Protein AF-A0AB34IMR0-F1 (afdb_monomer_lite)

Secondary structure (DSSP, 8-state):
-HHHHHHHHHHHHHHH----HHHHHHHHHHHHHHTTT-S--------HHHHHHHHHHHHHHHHHHHHHHHHHHHHHHHHHH-----THHHHHHHHHHHHHHHHHHTS-------------------------TTHHHHHHHHHHHHHHHHHHHHHHHHHHHHHHHHHHHHHHHHHHHHHHHHHHHHHHHHHHHHHHHHHHHHHHHHHHHHHHHHHHHHHHHHHHHHHHHHHHHHHHHHHHHHHHHHHHHHHHHHHHHHHHHHHHHHHHHHHHHHHHHHHHHHHHHHHHHHHHHHHHHHHHHHHHHHHHHHHHHHHHHHHHHHHHHHHHHHHHHHHHHHHHHHHHHHTTS---

Sequence (352 aa):
MTNHLLERVLTIIWKKTHISWNKQRLLARVVASLTGGRFPAIADAERPGQRMHEFIGRYRVRHRKFVVAERAAASRAAQRNGRLGSSRSTASQSKVALEEAIYHCQFGCTPASLPVRVTPPGLRPQTVEYVSSSLARENLSLVEANKSLRQLETAAIITLEGSLAHVKTEFQNAVSSEFRALVENDRQRTCLEQLQEECDCQMKKLKGLEVEKQQLATELVQRDEKLCTLGRKVGFAQFELFRERELFERERQKQQLKLEREKLRLEADVAQRERENAQLRLECNEKKEDIQAKEVDLLRVRAHIGRLHMEMACHSQQAQRKVLALERSKRSVERRQLEKEIVGRDSAGTGW

Organism: Prymnesium parvum (NCBI:txid97485)

Foldseek 3Di:
DPVVVVVVVVVVVVVPDPDDPVVVVVVVVVVCVVVVNPDDDPDDDDDPVVVVVVVVVVVVVVVVVVLVVVVVVVVVVCVVPVDDDDPVVVVVVVVVVVVVVVVCVPPDDDDDDDDDDDDDDDDDDDDDDDDDDPCPVVVVVVVVVVVVVVVVVVVVVVVVVVVVVVVVVVVVVVVVVVVVVVVVVVVVVVVVVVVVVVVVVVVVVVVVVVVVVVVVVVVVVVVVVVVVVVVVVVVVVVVVVVVVVVVVVVVVVVVVVVVVVVVVVVVVVVVVVVVVVVVVVVVVVVVVVVVVVVVVVVVVVVVVVVVVVVVVVVVVVVVVVVVVVVVVVVVVVVVVVVVCVVVVVVVVPDDD

Structure (mmCIF, N/CA/C/O backbone):
data_AF-A0AB34IMR0-F1
#
_entry.id   AF-A0AB34IMR0-F1
#
loop_
_atom_site.group_PDB
_atom_site.id
_atom_site.type_symbol
_atom_site.label_atom_id
_atom_site.label_alt_id
_atom_site.label_comp_id
_atom_site.label_asym_id
_atom_site.label_entity_id
_atom_site.label_seq_id
_atom_site.pdbx_PDB_ins_code
_atom_site.Cartn_x
_atom_site.Cartn_y
_atom_site.Cartn_z
_atom_site.occupancy
_atom_site.B_iso_or_equiv
_atom_site.auth_seq_id
_atom_site.auth_comp_id
_atom_site.auth_asym_id
_atom_site.auth_atom_id
_atom_site.pdbx_PDB_model_num
ATOM 1 N N . MET A 1 1 ? 9.427 -3.235 58.457 1.00 45.09 1 MET A N 1
ATOM 2 C CA . MET A 1 1 ? 8.462 -2.264 57.880 1.00 45.09 1 MET A CA 1
ATOM 3 C C . MET A 1 1 ? 6.987 -2.579 58.164 1.00 45.09 1 MET A C 1
ATOM 5 O O . MET A 1 1 ? 6.181 -1.662 58.101 1.00 45.09 1 MET A O 1
ATOM 9 N N . THR A 1 2 ? 6.606 -3.812 58.508 1.00 52.78 2 THR A N 1
ATOM 10 C CA . THR A 1 2 ? 5.201 -4.228 58.719 1.00 52.78 2 THR A CA 1
ATOM 11 C C . THR A 1 2 ? 4.458 -3.478 59.837 1.00 52.78 2 THR A C 1
ATOM 13 O O . THR A 1 2 ? 3.339 -3.022 59.614 1.00 52.78 2 THR A O 1
ATOM 16 N N . ASN A 1 3 ? 5.075 -3.278 61.008 1.00 56.66 3 ASN A N 1
ATOM 17 C CA . ASN A 1 3 ? 4.389 -2.685 62.173 1.00 56.66 3 ASN A CA 1
ATOM 18 C C . ASN A 1 3 ? 3.869 -1.255 61.927 1.00 56.66 3 ASN A C 1
ATOM 20 O O . ASN A 1 3 ? 2.769 -0.918 62.354 1.00 56.66 3 ASN A O 1
ATOM 24 N N . HIS A 1 4 ? 4.615 -0.433 61.185 1.00 54.41 4 HIS A N 1
ATOM 25 C CA . HIS A 1 4 ? 4.281 0.983 60.979 1.00 54.41 4 HIS A CA 1
ATOM 26 C C . HIS A 1 4 ? 3.118 1.186 59.982 1.00 54.41 4 HIS A C 1
ATOM 28 O O . HIS A 1 4 ? 2.365 2.159 60.065 1.00 54.41 4 HIS A O 1
ATOM 34 N N . LEU A 1 5 ? 2.924 0.233 59.060 1.00 59.62 5 LEU A N 1
ATOM 35 C CA . LEU A 1 5 ? 1.720 0.154 58.228 1.00 59.62 5 LEU A CA 1
ATOM 36 C C . LEU A 1 5 ? 0.502 -0.269 59.059 1.00 59.62 5 LEU A C 1
ATOM 38 O O . LEU A 1 5 ? -0.571 0.312 58.897 1.00 59.62 5 LEU A O 1
ATOM 42 N N . LEU A 1 6 ? 0.676 -1.216 59.989 1.00 68.94 6 LEU A N 1
ATOM 43 C CA . LEU A 1 6 ? -0.393 -1.671 60.881 1.00 68.94 6 LEU A CA 1
ATOM 44 C C . LEU A 1 6 ? -0.908 -0.533 61.783 1.00 68.94 6 LEU A C 1
ATOM 46 O O . LEU A 1 6 ? -2.116 -0.313 61.863 1.00 68.94 6 LEU A O 1
ATOM 50 N N . GLU A 1 7 ? -0.004 0.246 62.389 1.00 67.62 7 GLU A N 1
ATOM 51 C CA . GLU A 1 7 ? -0.349 1.439 63.179 1.00 67.62 7 GLU A CA 1
ATOM 52 C C . GLU A 1 7 ? -1.146 2.465 62.368 1.00 67.62 7 GLU A C 1
ATOM 54 O O . GLU A 1 7 ? -2.176 2.965 62.830 1.00 67.62 7 GLU A O 1
ATOM 59 N N . ARG A 1 8 ? -0.704 2.776 61.141 1.00 68.94 8 ARG A N 1
ATOM 60 C CA . ARG A 1 8 ? -1.398 3.741 60.276 1.00 68.94 8 ARG A CA 1
ATOM 61 C C . ARG A 1 8 ? -2.803 3.267 59.905 1.00 68.94 8 ARG A C 1
ATOM 63 O O . ARG A 1 8 ? -3.739 4.060 59.990 1.00 68.94 8 ARG A O 1
ATOM 70 N N . VAL A 1 9 ? -2.975 1.988 59.567 1.00 65.19 9 VAL A N 1
ATOM 71 C CA . VAL A 1 9 ? -4.293 1.406 59.258 1.00 65.19 9 VAL A CA 1
ATOM 72 C C . VAL A 1 9 ? -5.216 1.443 60.483 1.00 65.19 9 VAL A C 1
ATOM 74 O O . VAL A 1 9 ? -6.344 1.926 60.377 1.00 65.19 9 VAL A O 1
ATOM 77 N N . LEU A 1 10 ? -4.736 1.033 61.662 1.00 67.62 10 LEU A N 1
ATOM 78 C CA . LEU A 1 10 ? -5.520 1.071 62.904 1.00 67.62 10 LEU A CA 1
ATOM 79 C C . LEU A 1 10 ? -5.908 2.506 63.305 1.00 67.62 10 LEU A C 1
ATOM 81 O O . LEU A 1 10 ? -7.049 2.746 63.700 1.00 67.62 10 LEU A O 1
ATOM 85 N N . THR A 1 11 ? -5.010 3.478 63.124 1.00 65.44 11 THR A N 1
ATOM 86 C CA . THR A 1 11 ? -5.284 4.900 63.405 1.00 65.44 11 THR A CA 1
ATOM 87 C C . THR A 1 11 ? -6.353 5.477 62.466 1.00 65.44 11 THR A C 1
ATOM 89 O O . THR A 1 11 ? -7.196 6.267 62.897 1.00 65.44 11 THR A O 1
ATOM 92 N N . ILE A 1 12 ? -6.360 5.071 61.191 1.00 65.88 12 ILE A N 1
ATOM 93 C CA . ILE A 1 12 ? -7.380 5.481 60.210 1.00 65.88 12 ILE A CA 1
ATOM 94 C C . ILE A 1 12 ? -8.746 4.869 60.552 1.00 65.88 12 ILE A C 1
ATOM 96 O O . ILE A 1 12 ? -9.753 5.580 60.515 1.00 65.88 12 ILE A O 1
ATOM 100 N N . ILE A 1 13 ? -8.787 3.587 60.933 1.00 63.28 13 ILE A N 1
ATOM 101 C CA . ILE A 1 13 ? -10.020 2.906 61.362 1.00 63.28 13 ILE A CA 1
ATOM 102 C C . ILE A 1 13 ? -10.598 3.588 62.610 1.00 63.28 13 ILE A C 1
ATOM 104 O O . ILE A 1 13 ? -11.785 3.921 62.629 1.00 63.28 13 ILE A O 1
ATOM 108 N N . TRP A 1 14 ? -9.763 3.872 63.616 1.00 57.59 14 TRP A N 1
ATOM 109 C CA . TRP A 1 14 ? -10.187 4.523 64.860 1.00 57.59 14 TRP A CA 1
ATOM 110 C C . TRP A 1 14 ? -10.741 5.936 64.615 1.00 57.59 14 TRP A C 1
ATOM 112 O O . TRP A 1 14 ? -11.800 6.274 65.139 1.00 57.59 14 TRP A O 1
ATOM 122 N N . LYS A 1 15 ? -10.097 6.747 63.762 1.00 56.50 15 LYS A N 1
ATOM 123 C CA . LYS A 1 15 ? -10.561 8.117 63.467 1.00 56.50 15 LYS A CA 1
ATOM 124 C C . LYS A 1 15 ? -11.837 8.198 62.620 1.00 56.50 15 LYS A C 1
ATOM 126 O O . LYS A 1 15 ? -12.505 9.225 62.671 1.00 56.50 15 LYS A O 1
ATOM 131 N N . LYS A 1 16 ? -12.175 7.172 61.828 1.00 46.25 16 LYS A N 1
ATOM 132 C CA . LYS A 1 16 ? -13.305 7.228 60.875 1.00 46.25 16 LYS A CA 1
ATOM 133 C C . LYS A 1 16 ? -14.597 6.554 61.337 1.00 46.25 16 LYS A C 1
ATOM 135 O O . LYS A 1 16 ? -15.573 6.590 60.592 1.00 46.25 16 LYS A O 1
ATOM 140 N N . THR A 1 17 ? -14.638 5.917 62.508 1.00 52.00 17 THR A N 1
ATOM 141 C CA . THR A 1 17 ? -15.758 5.024 62.843 1.00 52.00 17 THR A CA 1
ATOM 142 C C . THR A 1 17 ? -16.339 5.255 64.246 1.00 52.00 17 THR A C 1
ATOM 144 O O . THR A 1 17 ? -15.689 5.035 65.267 1.00 52.00 17 THR A O 1
ATOM 147 N N . HIS A 1 18 ? -17.624 5.636 64.308 1.00 49.38 18 HIS A N 1
ATOM 148 C CA . HIS A 1 18 ? -18.432 5.645 65.539 1.00 49.38 18 HIS A CA 1
ATOM 149 C C . HIS A 1 18 ? -18.780 4.203 65.960 1.00 49.38 18 HIS A C 1
ATOM 151 O O . HIS A 1 18 ? -19.918 3.743 65.871 1.00 49.38 18 HIS A O 1
ATOM 157 N N . ILE A 1 19 ? -17.767 3.450 66.386 1.00 60.34 19 ILE A N 1
ATOM 158 C CA . ILE A 1 19 ? -17.913 2.058 66.815 1.00 60.34 19 ILE A CA 1
ATOM 159 C C . ILE A 1 19 ? -18.420 2.010 68.259 1.00 60.34 19 ILE A C 1
ATOM 161 O O . ILE A 1 19 ? -17.820 2.585 69.163 1.00 60.34 19 ILE A O 1
ATOM 165 N N . SER A 1 20 ? -19.500 1.260 68.495 1.00 64.81 20 SER A N 1
ATOM 166 C CA . SER A 1 20 ? -20.020 0.981 69.840 1.00 64.81 20 SER A CA 1
ATOM 167 C C . SER A 1 20 ? -18.961 0.323 70.737 1.00 64.81 20 SER A C 1
ATOM 169 O O . SER A 1 20 ? -18.278 -0.599 70.283 1.00 64.81 20 SER A O 1
ATOM 171 N N . TRP A 1 21 ? -18.906 0.702 72.019 1.00 58.44 21 TRP A N 1
ATOM 172 C CA . TRP A 1 21 ? -17.926 0.244 73.025 1.00 58.44 21 TRP A CA 1
ATOM 173 C C . TRP A 1 21 ? -17.597 -1.261 72.946 1.00 58.44 21 TRP A C 1
ATOM 175 O O . TRP A 1 21 ? -16.429 -1.649 72.932 1.00 58.44 21 TRP A O 1
ATOM 185 N N . ASN A 1 22 ? -18.605 -2.131 72.812 1.00 62.19 22 ASN A N 1
ATOM 186 C CA . ASN A 1 22 ? -18.407 -3.586 72.751 1.00 62.19 22 ASN A CA 1
ATOM 187 C C . ASN A 1 22 ? -17.524 -4.040 71.572 1.00 62.19 22 ASN A C 1
ATOM 189 O O . ASN A 1 22 ? -16.692 -4.931 71.734 1.00 62.19 22 ASN A O 1
ATOM 193 N N . LYS A 1 23 ? -17.644 -3.395 70.406 1.00 63.25 23 LYS A N 1
ATOM 194 C CA . LYS A 1 23 ? -16.812 -3.676 69.226 1.00 63.25 23 LYS A CA 1
ATOM 195 C C . LYS A 1 23 ? -15.394 -3.106 69.373 1.00 63.25 23 LYS A C 1
ATOM 197 O O . LYS A 1 23 ? -14.450 -3.763 68.948 1.00 63.25 23 LYS A O 1
ATOM 202 N N . GLN A 1 24 ? -15.221 -1.958 70.040 1.00 65.81 24 GLN A N 1
ATOM 203 C CA . GLN A 1 24 ? -13.888 -1.448 70.410 1.00 65.81 24 GLN A CA 1
ATOM 204 C C . GLN A 1 24 ? -13.169 -2.423 71.360 1.00 65.81 24 GLN A C 1
ATOM 206 O O . GLN A 1 24 ? -11.995 -2.725 71.170 1.00 65.81 24 GLN A O 1
ATOM 211 N N . ARG A 1 25 ? -13.895 -2.989 72.335 1.00 66.38 25 ARG A N 1
ATOM 212 C CA . ARG A 1 25 ? -13.369 -3.987 73.283 1.00 66.38 25 ARG A CA 1
ATOM 213 C C . ARG A 1 25 ? -12.986 -5.309 72.604 1.00 66.38 25 ARG A C 1
ATOM 215 O O . ARG A 1 25 ? -12.039 -5.958 73.041 1.00 66.38 25 ARG A O 1
ATOM 222 N N . LEU A 1 26 ? -13.693 -5.695 71.538 1.00 69.62 26 LEU A N 1
ATOM 223 C CA . LEU A 1 26 ? -13.351 -6.858 70.714 1.00 69.62 26 LEU A CA 1
ATOM 224 C C . LEU A 1 26 ? -12.090 -6.599 69.871 1.00 69.62 26 LEU A C 1
ATOM 226 O O . LEU A 1 26 ? -11.161 -7.400 69.909 1.00 69.62 26 LEU A O 1
ATOM 230 N N . LEU A 1 27 ? -12.018 -5.447 69.192 1.00 67.81 27 LEU A N 1
ATOM 231 C CA . LEU A 1 27 ? -10.837 -5.009 68.436 1.00 67.81 27 LEU A CA 1
ATOM 232 C C . LEU A 1 27 ? -9.585 -4.931 69.318 1.00 67.81 27 LEU A C 1
ATOM 234 O O . LEU A 1 27 ? -8.546 -5.456 68.935 1.00 67.81 27 LEU A O 1
ATOM 238 N N . ALA A 1 28 ? -9.690 -4.365 70.524 1.00 65.94 28 ALA A N 1
ATOM 239 C CA . ALA A 1 28 ? -8.579 -4.306 71.473 1.00 65.94 28 ALA A CA 1
ATOM 240 C C . ALA A 1 28 ? -8.060 -5.702 71.871 1.00 65.94 28 ALA A C 1
ATOM 242 O O . ALA A 1 28 ? -6.852 -5.898 71.969 1.00 65.94 28 ALA A O 1
ATOM 243 N N . ARG A 1 29 ? -8.951 -6.692 72.046 1.00 69.00 29 ARG A N 1
ATOM 244 C CA . ARG A 1 29 ? -8.565 -8.086 72.338 1.00 69.00 29 ARG A CA 1
ATOM 245 C C . ARG A 1 29 ? -7.874 -8.766 71.154 1.00 69.00 29 ARG A C 1
ATOM 247 O O . ARG A 1 29 ? -6.863 -9.426 71.361 1.00 69.00 29 ARG A O 1
ATOM 254 N N . VAL A 1 30 ? -8.385 -8.574 69.936 1.00 67.81 30 VAL A N 1
ATOM 255 C CA . VAL A 1 30 ? -7.785 -9.130 68.708 1.00 67.81 30 VAL A CA 1
ATOM 256 C C . VAL A 1 30 ? -6.416 -8.503 68.429 1.00 67.81 30 VAL A C 1
ATOM 258 O O . VAL A 1 30 ? -5.467 -9.210 68.110 1.00 67.81 30 VAL A O 1
ATOM 261 N N . VAL A 1 31 ? -6.268 -7.187 68.611 1.00 66.62 31 VAL A N 1
ATOM 262 C CA . VAL A 1 31 ? -4.963 -6.521 68.481 1.00 66.62 31 VAL A CA 1
ATOM 263 C C . VAL A 1 31 ? -3.991 -7.020 69.554 1.00 66.62 31 VAL A C 1
ATOM 265 O O . VAL A 1 31 ? -2.859 -7.345 69.215 1.00 66.62 31 VAL A O 1
ATOM 268 N N . ALA A 1 32 ? -4.423 -7.173 70.812 1.00 64.19 32 ALA A N 1
ATOM 269 C CA . ALA A 1 32 ? -3.569 -7.685 71.888 1.00 64.19 32 ALA A CA 1
ATOM 270 C C . ALA A 1 32 ? -3.090 -9.135 71.669 1.00 64.19 32 ALA A C 1
ATOM 272 O O . ALA A 1 32 ? -1.962 -9.459 72.048 1.00 64.19 32 ALA A O 1
ATOM 273 N N . SER A 1 33 ? -3.901 -10.000 71.039 1.00 65.31 33 SER A N 1
ATOM 274 C CA . SER A 1 33 ? -3.463 -11.355 70.674 1.00 65.31 33 SER A CA 1
ATOM 275 C C . SER A 1 33 ? -2.518 -11.364 69.468 1.00 65.31 33 SER A C 1
ATOM 277 O O . SER A 1 33 ? -1.617 -12.194 69.414 1.00 65.31 33 SER A O 1
ATOM 279 N N . LEU A 1 34 ? -2.685 -10.435 68.519 1.00 59.19 34 LEU A N 1
ATOM 280 C CA . LEU A 1 34 ? -1.817 -10.309 67.340 1.00 59.19 34 LEU A CA 1
ATOM 281 C C . LEU A 1 34 ? -0.457 -9.653 67.646 1.00 59.19 34 LEU A C 1
ATOM 283 O O . LEU A 1 34 ? 0.510 -9.920 66.939 1.00 59.19 34 LEU A O 1
ATOM 287 N N . THR A 1 35 ? -0.355 -8.816 68.684 1.00 64.75 35 THR A N 1
ATOM 288 C CA . THR A 1 35 ? 0.896 -8.127 69.071 1.00 64.75 35 THR A CA 1
ATOM 289 C C . THR A 1 35 ? 1.671 -8.811 70.205 1.00 64.75 35 THR A C 1
ATOM 291 O O . THR A 1 35 ? 2.640 -8.248 70.716 1.00 64.75 35 THR A O 1
ATOM 294 N N . GLY A 1 36 ? 1.275 -10.022 70.613 1.00 53.59 36 GLY A N 1
ATOM 295 C CA . GLY A 1 36 ? 2.008 -10.801 71.619 1.00 53.59 36 GLY A CA 1
ATOM 296 C C . GLY A 1 36 ? 2.022 -10.170 73.017 1.00 53.59 36 GLY A C 1
ATOM 297 O O . GLY A 1 36 ? 3.007 -10.298 73.741 1.00 53.59 36 GLY A O 1
ATOM 298 N N . GLY A 1 37 ? 0.956 -9.454 73.394 1.00 48.31 37 GLY A N 1
ATOM 299 C CA . GLY A 1 37 ? 0.750 -8.969 74.765 1.00 48.31 37 GLY A CA 1
ATOM 300 C C . GLY A 1 37 ? 1.635 -7.803 75.231 1.00 48.31 37 GLY A C 1
ATOM 301 O O . GLY A 1 37 ? 1.590 -7.462 76.410 1.00 48.31 37 GLY A O 1
ATOM 302 N N . ARG A 1 38 ? 2.420 -7.160 74.354 1.00 45.19 38 ARG A N 1
ATOM 303 C CA . ARG A 1 38 ? 3.268 -6.007 74.721 1.00 45.19 38 ARG A CA 1
ATOM 304 C C . ARG A 1 38 ? 2.610 -4.661 74.401 1.00 45.19 38 ARG A C 1
ATOM 306 O O . ARG A 1 38 ? 2.991 -3.987 73.451 1.00 45.19 38 ARG A O 1
ATOM 313 N N . PHE A 1 39 ? 1.660 -4.251 75.240 1.00 39.56 39 PHE A N 1
ATOM 314 C CA . PHE A 1 39 ? 1.233 -2.852 75.383 1.00 39.56 39 PHE A CA 1
ATOM 315 C C . PHE A 1 39 ? 1.032 -2.545 76.879 1.00 39.56 39 PHE A C 1
ATOM 317 O O . PHE A 1 39 ? 0.532 -3.416 77.594 1.00 39.56 39 PHE A O 1
ATOM 324 N N . PRO A 1 40 ? 1.440 -1.366 77.387 1.00 40.59 40 PRO A N 1
ATOM 325 C CA . PRO A 1 40 ? 1.385 -1.074 78.816 1.00 40.59 40 PRO A CA 1
ATOM 326 C C . PRO A 1 40 ? -0.060 -0.968 79.313 1.00 40.59 40 PRO A C 1
ATOM 328 O O . PRO A 1 40 ? -0.947 -0.474 78.614 1.00 40.59 40 PRO A O 1
ATOM 331 N N . ALA A 1 41 ? -0.288 -1.442 80.537 1.00 35.53 41 ALA A N 1
ATOM 332 C CA . ALA A 1 41 ? -1.605 -1.461 81.149 1.00 35.53 41 ALA A CA 1
ATOM 333 C C . ALA A 1 41 ? -2.137 -0.039 81.380 1.00 35.53 41 ALA A C 1
ATOM 335 O O . ALA A 1 41 ? -1.548 0.740 82.127 1.00 35.53 41 ALA A O 1
ATOM 336 N N . ILE A 1 42 ? -3.303 0.262 80.805 1.00 34.41 42 ILE A N 1
ATOM 337 C CA . ILE A 1 42 ? -4.165 1.325 81.322 1.00 34.41 42 ILE A CA 1
ATOM 338 C C . ILE A 1 42 ? -4.854 0.738 82.554 1.00 34.41 42 ILE A C 1
ATOM 340 O O . ILE A 1 42 ? -5.784 -0.064 82.435 1.00 34.41 42 ILE A O 1
ATOM 344 N N . ALA A 1 43 ? -4.328 1.084 83.728 1.00 38.12 43 ALA A N 1
ATOM 345 C CA . ALA A 1 43 ? -4.996 0.849 84.999 1.00 38.12 43 ALA A CA 1
ATOM 346 C C . ALA A 1 43 ? -6.302 1.668 85.087 1.00 38.12 43 ALA A C 1
ATOM 348 O O . ALA A 1 43 ? -6.532 2.572 84.287 1.00 38.12 43 ALA A O 1
ATOM 349 N N . ASP A 1 44 ? -7.125 1.329 86.079 1.00 43.97 44 ASP A N 1
ATOM 350 C CA . ASP A 1 44 ? -8.403 1.957 86.454 1.00 43.97 44 ASP A CA 1
ATOM 351 C C . ASP A 1 44 ? -9.664 1.430 85.746 1.00 43.97 44 ASP A C 1
ATOM 353 O O . ASP A 1 44 ? -10.258 2.019 84.840 1.00 43.97 44 ASP A O 1
ATOM 357 N N . ALA A 1 45 ? -10.149 0.305 86.280 1.00 37.91 45 ALA A N 1
ATOM 358 C CA . ALA A 1 45 ? -11.521 -0.163 86.120 1.00 37.91 45 ALA A CA 1
ATOM 359 C C . ALA A 1 45 ? -12.131 -0.455 87.502 1.00 37.91 45 ALA A C 1
ATOM 361 O O . ALA A 1 45 ? -12.127 -1.588 87.984 1.00 37.91 45 ALA A O 1
ATOM 362 N N . GLU A 1 46 ? -12.638 0.599 88.141 1.00 40.66 46 GLU A N 1
ATOM 363 C CA . GLU A 1 46 ? -13.318 0.541 89.438 1.00 40.66 46 GLU A CA 1
ATOM 364 C C . GLU A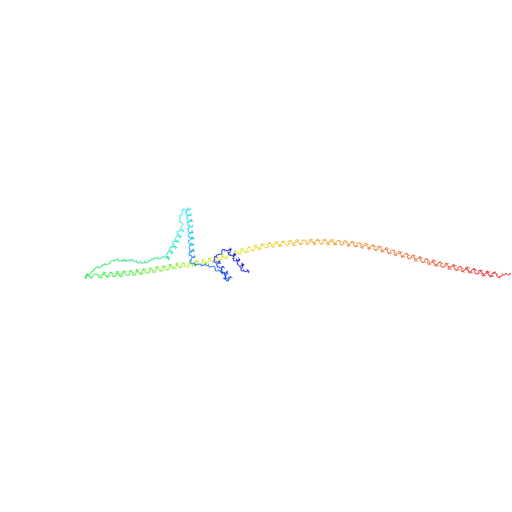 1 46 ? -14.606 -0.310 89.436 1.00 40.66 46 GLU A C 1
ATOM 366 O O . GLU A 1 46 ? -15.139 -0.732 88.405 1.00 40.66 46 GLU A O 1
ATOM 371 N N . ARG A 1 47 ? -15.105 -0.564 90.651 1.00 47.38 47 ARG A N 1
ATOM 372 C CA . ARG A 1 47 ? -16.085 -1.603 90.995 1.00 47.38 47 ARG A CA 1
ATOM 373 C C . ARG A 1 47 ? -17.423 -1.451 90.236 1.00 47.38 47 ARG A C 1
ATOM 375 O O . ARG A 1 47 ? -18.013 -0.369 90.241 1.00 47.38 47 ARG A O 1
ATOM 382 N N . PRO A 1 48 ? -17.996 -2.541 89.682 1.00 44.28 48 PRO A N 1
ATOM 383 C CA . PRO A 1 48 ? -19.201 -2.473 88.842 1.00 44.28 48 PRO A CA 1
ATOM 384 C C . PRO A 1 48 ? -20.485 -2.004 89.558 1.00 44.28 48 PRO A C 1
ATOM 386 O O . PRO A 1 48 ? -21.431 -1.599 88.885 1.00 44.28 48 PRO A O 1
ATOM 389 N N . GLY A 1 49 ? -20.531 -2.000 90.897 1.00 44.00 49 GLY A N 1
ATOM 390 C CA . GLY A 1 49 ? -21.720 -1.599 91.664 1.00 44.00 49 GLY A CA 1
ATOM 391 C C . GLY A 1 49 ? -22.100 -0.114 91.550 1.00 44.00 49 GLY A C 1
ATOM 392 O O . GLY A 1 49 ? -23.285 0.212 91.496 1.00 44.00 49 GLY A O 1
ATOM 393 N N . GLN A 1 50 ? -21.129 0.803 91.456 1.00 48.19 50 GLN A N 1
ATOM 394 C CA . GLN A 1 50 ? -21.423 2.248 91.440 1.00 48.19 50 GLN A CA 1
ATOM 395 C C . GLN A 1 50 ? -22.060 2.711 90.120 1.00 48.19 50 GLN A C 1
ATOM 397 O O . GLN A 1 50 ? -22.996 3.512 90.132 1.00 48.19 50 GLN A O 1
ATOM 402 N N . ARG A 1 51 ? -21.631 2.155 88.977 1.00 50.81 51 ARG A N 1
ATOM 403 C CA . ARG A 1 51 ? -22.183 2.519 87.657 1.00 50.81 51 ARG A CA 1
ATOM 404 C C . ARG A 1 51 ? -23.646 2.095 87.483 1.00 50.81 51 ARG A C 1
ATOM 406 O O . ARG A 1 51 ? -24.377 2.761 86.757 1.00 50.81 51 ARG A O 1
ATOM 413 N N . MET A 1 52 ? -24.090 1.042 88.176 1.00 45.50 52 MET A N 1
ATOM 414 C CA . MET A 1 52 ? -25.493 0.603 88.180 1.00 45.50 52 MET A CA 1
ATOM 415 C C . MET A 1 52 ? -26.406 1.666 88.818 1.00 45.50 52 MET A C 1
ATOM 417 O O . MET A 1 52 ? -27.396 2.079 88.213 1.00 45.50 52 MET A O 1
ATOM 421 N N . HIS A 1 53 ? -26.033 2.179 89.997 1.00 50.94 53 HIS A N 1
ATOM 422 C CA . HIS A 1 53 ? -26.767 3.261 90.664 1.00 50.94 53 HIS A CA 1
ATOM 423 C C . HIS A 1 53 ? -26.764 4.557 89.847 1.00 50.94 53 HIS A C 1
ATOM 425 O O . HIS A 1 53 ? -27.798 5.220 89.741 1.00 50.94 53 HIS A O 1
ATOM 431 N N . GLU A 1 54 ? -25.641 4.894 89.211 1.00 57.47 54 GLU A N 1
ATOM 432 C CA . GLU A 1 54 ? -25.559 6.073 88.348 1.00 57.47 54 GLU A CA 1
ATOM 433 C C . GLU A 1 54 ? -26.465 5.954 87.108 1.00 57.47 54 GLU A C 1
ATOM 435 O O . GLU A 1 54 ? -27.121 6.920 86.709 1.00 57.47 54 GLU A O 1
ATOM 440 N N . PHE A 1 55 ? -26.562 4.756 86.519 1.00 56.47 55 PHE A N 1
ATOM 441 C CA . PHE A 1 55 ? -27.442 4.485 85.382 1.00 56.47 55 PHE A CA 1
ATOM 442 C C . PHE A 1 55 ? -28.925 4.591 85.769 1.00 56.47 55 PHE A C 1
ATOM 444 O O . PHE A 1 55 ? -29.694 5.253 85.068 1.00 56.47 55 PHE A O 1
ATOM 451 N N . ILE A 1 56 ? -29.314 4.033 86.923 1.00 62.28 56 ILE A N 1
ATOM 452 C CA . ILE A 1 56 ? -30.668 4.160 87.490 1.00 62.28 56 ILE A CA 1
ATOM 453 C C . ILE A 1 56 ? -31.001 5.636 87.778 1.00 62.28 56 ILE A C 1
ATOM 455 O O . ILE A 1 56 ? -32.088 6.107 87.433 1.00 62.28 56 ILE A O 1
ATOM 459 N N . GLY A 1 57 ? -30.053 6.404 88.326 1.00 67.44 57 GLY A N 1
ATOM 460 C CA . GLY A 1 57 ? -30.195 7.849 88.535 1.00 67.44 57 GLY A CA 1
ATOM 461 C C . GLY A 1 57 ? -30.430 8.617 87.228 1.00 67.44 57 GLY A C 1
ATOM 462 O O . GLY A 1 57 ? -31.395 9.377 87.109 1.00 67.44 57 GLY A O 1
ATOM 463 N N . ARG A 1 58 ? -29.605 8.367 86.201 1.00 68.25 58 ARG A N 1
ATOM 464 C CA . ARG A 1 58 ? -29.747 8.984 84.869 1.00 68.25 58 ARG A CA 1
ATOM 465 C C . ARG A 1 58 ? -31.068 8.594 84.186 1.00 68.25 58 ARG A C 1
ATOM 467 O O . ARG A 1 58 ? -31.670 9.439 83.517 1.00 68.25 58 ARG A O 1
ATOM 474 N N . TYR A 1 59 ? -31.557 7.366 84.383 1.00 61.12 59 TYR A N 1
ATOM 475 C CA . TYR A 1 59 ? -32.859 6.918 83.876 1.00 61.12 59 TYR A CA 1
ATOM 476 C C . TYR A 1 59 ? -34.024 7.658 84.556 1.00 61.12 59 TYR A C 1
ATOM 478 O O . TYR A 1 59 ? -34.864 8.236 83.863 1.00 61.12 59 TYR A O 1
ATOM 486 N N . ARG A 1 60 ? -34.018 7.765 85.896 1.00 68.00 60 ARG A N 1
ATOM 487 C CA . ARG A 1 60 ? -35.010 8.547 86.666 1.00 68.00 60 ARG A CA 1
ATOM 488 C C . ARG A 1 60 ? -35.071 10.015 86.219 1.00 68.00 60 ARG A C 1
ATOM 490 O O . ARG A 1 60 ? -36.162 10.561 86.060 1.00 68.00 60 ARG A O 1
ATOM 497 N N . VAL A 1 61 ? -33.924 10.649 85.951 1.00 69.75 61 VAL A N 1
ATOM 498 C CA . VAL A 1 61 ? -33.873 12.040 85.453 1.00 69.75 61 VAL A CA 1
ATOM 499 C C . VAL A 1 61 ? -34.464 12.170 84.043 1.00 69.75 61 VAL A C 1
ATOM 501 O O . VAL A 1 61 ? -35.210 13.118 83.790 1.00 69.75 61 VAL A O 1
ATOM 504 N N . ARG A 1 62 ? -34.196 11.227 83.125 1.00 64.94 62 ARG A N 1
ATOM 505 C CA . ARG A 1 62 ? -34.833 11.225 81.792 1.00 64.94 62 ARG A CA 1
ATOM 506 C C . ARG A 1 62 ? -36.344 11.025 81.882 1.00 64.94 62 ARG A C 1
ATOM 508 O O . ARG A 1 62 ? -37.075 11.775 81.243 1.00 64.94 62 ARG A O 1
ATOM 515 N N . HIS A 1 63 ? -36.805 10.082 82.703 1.00 65.12 63 HIS A N 1
ATOM 516 C CA . HIS A 1 63 ? -38.234 9.814 82.873 1.00 65.12 63 HIS A CA 1
ATOM 517 C C . HIS A 1 63 ? -38.974 11.029 83.457 1.00 65.12 63 HIS A C 1
ATOM 519 O O . HIS A 1 63 ? -40.010 11.431 82.934 1.00 65.12 63 HIS A O 1
ATOM 525 N N . ARG A 1 64 ? -38.396 11.711 84.461 1.00 71.44 64 ARG A N 1
ATOM 526 C CA . ARG A 1 64 ? -38.944 12.982 84.975 1.00 71.44 64 ARG A CA 1
ATOM 527 C C . ARG A 1 64 ? -39.015 14.069 83.897 1.00 71.44 64 ARG A C 1
ATOM 529 O O . ARG A 1 64 ? -40.041 14.734 83.793 1.00 71.44 64 ARG A O 1
ATOM 536 N N . LYS A 1 65 ? -37.979 14.232 83.061 1.00 72.88 65 LYS A N 1
ATOM 537 C CA . LYS A 1 65 ? -38.010 15.193 81.937 1.00 72.88 65 LYS A CA 1
ATOM 538 C C . LYS A 1 65 ? -39.097 14.855 80.908 1.00 72.88 65 LYS A C 1
ATOM 540 O O . LYS A 1 65 ? -39.763 15.768 80.431 1.00 72.88 65 LYS A O 1
ATOM 545 N N . PHE A 1 66 ? -39.311 13.572 80.613 1.00 69.75 66 PHE A N 1
ATOM 546 C CA . PHE A 1 66 ? -40.370 13.112 79.709 1.00 69.75 66 PHE A CA 1
ATOM 547 C C . PHE A 1 66 ? -41.774 13.412 80.264 1.00 69.75 66 PHE A C 1
ATOM 549 O O . PHE A 1 66 ? -42.568 14.061 79.591 1.00 69.75 66 PHE A O 1
ATOM 556 N N . VAL A 1 67 ? -42.048 13.059 81.526 1.00 72.38 67 VAL A N 1
ATOM 557 C CA . VAL A 1 67 ? -43.345 13.323 82.186 1.00 72.38 67 VAL A CA 1
ATOM 558 C C . VAL A 1 67 ? -43.642 14.827 82.306 1.00 72.38 67 VAL A C 1
ATOM 560 O O . VAL A 1 67 ? -44.787 15.253 82.149 1.00 72.38 67 VAL A O 1
ATOM 563 N N . VAL A 1 68 ? -42.624 15.663 82.542 1.00 76.00 68 VAL A N 1
ATOM 564 C CA . VAL A 1 68 ? -42.779 17.131 82.531 1.00 76.00 68 VAL A CA 1
ATOM 565 C C . VAL A 1 68 ? -43.093 17.649 81.121 1.00 76.00 68 VAL A C 1
ATOM 567 O O . VAL A 1 68 ? -43.955 18.516 80.975 1.00 76.00 68 VAL A O 1
ATOM 570 N N . ALA A 1 69 ? -42.458 17.100 80.080 1.00 69.00 69 ALA A N 1
ATOM 571 C CA . ALA A 1 69 ? -42.752 17.456 78.692 1.00 69.00 69 ALA A CA 1
ATOM 572 C C . ALA A 1 69 ? -44.175 17.042 78.269 1.00 69.00 69 ALA A C 1
ATOM 574 O O . ALA A 1 69 ? -44.875 17.850 77.657 1.00 69.00 69 ALA A O 1
ATOM 575 N N . GLU A 1 70 ? -44.644 15.848 78.657 1.00 69.25 70 GLU A N 1
ATOM 576 C CA . GLU A 1 70 ? -46.037 15.424 78.448 1.00 69.25 70 GLU A CA 1
ATOM 577 C C . GLU A 1 70 ? -47.029 16.334 79.177 1.00 69.25 70 GLU A C 1
ATOM 579 O O . GLU A 1 70 ? -47.989 16.793 78.560 1.00 69.25 70 GLU A O 1
ATOM 584 N N . ARG A 1 71 ? -46.791 16.682 80.451 1.00 70.50 71 ARG A N 1
ATOM 585 C CA . ARG A 1 71 ? -47.647 17.642 81.178 1.00 70.50 71 ARG A CA 1
ATOM 586 C C . ARG A 1 71 ? -47.694 19.008 80.488 1.00 70.50 71 ARG A C 1
ATOM 588 O O . ARG A 1 71 ? -48.769 19.593 80.366 1.00 70.50 71 ARG A O 1
ATOM 595 N N . ALA A 1 72 ? -46.563 19.500 79.984 1.00 70.25 72 ALA A N 1
ATOM 596 C CA . ALA A 1 72 ? -46.504 20.753 79.231 1.00 70.25 72 ALA A CA 1
ATOM 597 C C . ALA A 1 72 ? -47.191 20.664 77.852 1.00 70.25 72 ALA A C 1
ATOM 599 O O . ALA A 1 72 ? -47.685 21.672 77.346 1.00 70.25 72 ALA A O 1
ATOM 600 N N . ALA A 1 73 ? -47.232 19.489 77.218 1.00 68.12 73 ALA A N 1
ATOM 601 C CA . ALA A 1 73 ? -47.990 19.258 75.988 1.00 68.12 73 ALA A CA 1
ATOM 602 C C . ALA A 1 73 ? -49.503 19.167 76.264 1.00 68.12 73 ALA A C 1
ATOM 604 O O . ALA A 1 73 ? -50.284 19.864 75.619 1.00 68.12 73 ALA A O 1
ATOM 605 N N . ALA A 1 74 ? -49.907 18.393 77.274 1.00 65.75 74 ALA A N 1
ATOM 606 C CA . ALA A 1 74 ? -51.299 18.227 77.688 1.00 65.75 74 ALA A CA 1
ATOM 607 C C . ALA A 1 74 ? -51.930 19.546 78.166 1.00 65.75 74 ALA A C 1
ATOM 609 O O . ALA A 1 74 ? -53.053 19.858 77.779 1.00 65.75 74 ALA A O 1
ATOM 610 N N . SER A 1 75 ? -51.195 20.364 78.929 1.00 68.94 75 SER A N 1
ATOM 611 C CA . SER A 1 75 ? -51.660 21.690 79.365 1.00 68.94 75 SER A CA 1
ATOM 612 C C . SER A 1 75 ? -51.903 22.637 78.178 1.00 68.94 75 SER A C 1
ATOM 614 O O . SER A 1 75 ? -52.958 23.264 78.082 1.00 68.94 75 SER A O 1
ATOM 616 N N . ARG A 1 76 ? -50.990 22.658 77.191 1.00 71.31 76 ARG A N 1
ATOM 617 C CA . ARG A 1 76 ? -51.159 23.442 75.951 1.00 71.31 76 ARG A CA 1
ATOM 618 C C . ARG A 1 76 ? -52.302 22.932 75.064 1.00 71.31 76 ARG A C 1
ATOM 620 O O . ARG A 1 76 ? -52.943 23.734 74.390 1.00 71.31 76 ARG A O 1
ATOM 627 N N . ALA A 1 77 ? -52.583 21.628 75.072 1.00 60.56 77 ALA A N 1
ATOM 628 C CA . ALA A 1 77 ? -53.742 21.055 74.387 1.00 60.56 77 ALA A CA 1
ATOM 629 C C . ALA A 1 77 ? -55.067 21.416 75.089 1.00 60.56 77 ALA A C 1
ATOM 631 O O . ALA A 1 77 ? -56.033 21.782 74.422 1.00 60.56 77 ALA A O 1
ATOM 632 N N . ALA A 1 78 ? -55.100 21.383 76.426 1.00 61.62 78 ALA A N 1
ATOM 633 C CA . ALA A 1 78 ? -56.270 21.757 77.220 1.00 61.62 78 ALA A CA 1
ATOM 634 C C . ALA A 1 78 ? -56.633 23.245 77.059 1.00 61.62 78 ALA A C 1
ATOM 636 O O . ALA A 1 78 ? -57.800 23.567 76.841 1.00 61.62 78 ALA A O 1
ATOM 637 N N . GLN A 1 79 ? -55.637 24.142 77.074 1.00 67.19 79 GLN A N 1
ATOM 638 C CA . GLN A 1 79 ? -55.843 25.582 76.860 1.00 67.19 79 GLN A CA 1
ATOM 639 C C . GLN A 1 79 ? -56.409 25.930 75.474 1.00 67.19 79 GLN A C 1
ATOM 641 O O . GLN A 1 79 ? -57.112 26.926 75.350 1.00 67.19 79 GLN A O 1
ATOM 646 N N . ARG A 1 80 ? -56.123 25.134 74.433 1.00 64.19 80 ARG A N 1
ATOM 647 C CA . ARG A 1 80 ? -56.637 25.388 73.074 1.00 64.19 80 ARG A CA 1
ATOM 648 C C . ARG A 1 80 ? -58.060 24.885 72.839 1.00 64.19 80 ARG A C 1
ATOM 650 O O . ARG A 1 80 ? -58.760 25.475 72.027 1.00 64.19 80 ARG A O 1
ATOM 657 N N . ASN A 1 81 ? -58.475 23.818 73.525 1.00 57.44 81 ASN A N 1
ATOM 658 C CA . ASN A 1 81 ? -59.694 23.079 73.171 1.00 57.44 81 ASN A CA 1
ATOM 659 C C . ASN A 1 81 ? -60.802 23.100 74.239 1.00 57.44 81 ASN A C 1
ATOM 661 O O . ASN A 1 81 ? -61.841 22.481 74.021 1.00 57.44 81 ASN A O 1
ATOM 665 N N . GLY A 1 82 ? -60.607 23.765 75.386 1.00 53.88 82 GLY A N 1
ATOM 666 C CA . GLY A 1 82 ? -61.679 24.026 76.362 1.00 53.88 82 GLY A CA 1
ATOM 667 C C . GLY A 1 82 ? -62.382 22.780 76.924 1.00 53.88 82 GLY A C 1
ATOM 668 O O . GLY A 1 82 ? -63.534 22.862 77.343 1.00 53.88 82 GLY A O 1
ATOM 669 N N . ARG A 1 83 ? -61.722 21.612 76.907 1.00 51.34 83 ARG A N 1
ATOM 670 C CA . ARG A 1 83 ? -62.315 20.316 77.274 1.00 51.34 83 ARG A CA 1
ATOM 671 C C . ARG A 1 83 ? -61.422 19.551 78.251 1.00 51.34 83 ARG A C 1
ATOM 673 O O . ARG A 1 83 ? -60.203 19.511 78.096 1.00 51.34 83 ARG A O 1
ATOM 680 N N . LEU A 1 84 ? -62.049 18.961 79.266 1.00 54.44 84 LEU A N 1
ATOM 681 C CA . LEU A 1 84 ? -61.385 18.324 80.404 1.00 54.44 84 LEU A CA 1
ATOM 682 C C . LEU A 1 84 ? -60.675 17.005 80.043 1.00 54.44 84 LEU A C 1
ATOM 684 O O . LEU A 1 84 ? -61.231 16.160 79.351 1.00 54.44 84 LEU A O 1
ATOM 688 N N . GLY A 1 85 ? -59.465 16.849 80.595 1.00 48.06 85 GLY A N 1
ATOM 689 C CA . GLY A 1 85 ? -58.819 15.599 81.029 1.00 48.06 85 GLY A CA 1
ATOM 690 C C . GLY A 1 85 ? -58.951 14.327 80.178 1.00 48.06 85 GLY A C 1
ATOM 691 O O . GLY A 1 85 ? -59.922 13.587 80.293 1.00 48.06 85 GLY A O 1
ATOM 692 N N . SER A 1 86 ? -57.878 13.959 79.468 1.00 53.00 86 SER A N 1
ATOM 693 C CA . SER A 1 86 ? -57.692 12.582 78.982 1.00 53.00 86 SER A CA 1
ATOM 694 C C . SER A 1 86 ? -57.294 11.640 80.129 1.00 53.00 86 SER A C 1
ATOM 696 O O . SER A 1 86 ? -56.321 11.894 80.839 1.00 53.00 86 SER A O 1
ATOM 698 N N . SER A 1 87 ? -57.982 10.501 80.247 1.00 55.44 87 SER A N 1
ATOM 699 C CA . SER A 1 87 ? -57.782 9.454 81.270 1.00 55.44 87 SER A CA 1
ATOM 700 C C . SER A 1 87 ? -56.393 8.788 81.284 1.00 55.44 87 SER A C 1
ATOM 702 O O . SER A 1 87 ? -56.073 8.022 82.197 1.00 55.44 87 SER A O 1
ATOM 704 N N . ARG A 1 88 ? -55.520 9.087 80.311 1.00 52.88 88 ARG A N 1
ATOM 705 C CA . ARG A 1 88 ? -54.129 8.603 80.306 1.00 52.88 88 ARG A CA 1
ATOM 706 C C . ARG A 1 88 ? -53.241 9.222 81.391 1.00 52.88 88 ARG A C 1
ATOM 708 O O . ARG A 1 88 ? -52.304 8.549 81.812 1.00 52.88 88 ARG A O 1
ATOM 715 N N . SER A 1 89 ? -53.511 10.440 81.881 1.00 54.28 89 SER A N 1
ATOM 716 C CA . SER A 1 89 ? -52.658 11.041 82.928 1.00 54.28 89 SER A CA 1
ATOM 717 C C . SER A 1 89 ? -52.867 10.414 84.307 1.00 54.28 89 SER A C 1
ATOM 719 O O . SER A 1 89 ? -51.934 10.348 85.099 1.00 54.28 89 SER A O 1
ATOM 721 N N . THR A 1 90 ? -54.074 9.926 84.593 1.00 55.88 90 THR A N 1
ATOM 722 C CA . THR A 1 90 ? -54.382 9.222 85.843 1.00 55.88 90 THR A CA 1
ATOM 723 C C . THR A 1 90 ? -53.729 7.840 85.881 1.00 55.88 90 THR A C 1
ATOM 725 O O . THR A 1 90 ? -53.091 7.505 86.872 1.00 55.88 90 THR A O 1
ATOM 728 N N . ALA A 1 91 ? -53.763 7.080 84.778 1.00 55.75 91 ALA A N 1
ATOM 729 C CA . ALA A 1 91 ? -53.135 5.756 84.706 1.00 55.75 91 ALA A CA 1
ATOM 730 C C . ALA A 1 91 ? -51.601 5.801 84.881 1.00 55.75 91 ALA A C 1
ATOM 732 O O . ALA A 1 91 ? -51.025 4.933 85.540 1.00 55.75 91 ALA A O 1
ATOM 733 N N . SER A 1 92 ? -50.928 6.827 84.344 1.00 57.31 92 SER A N 1
ATOM 734 C CA . SER A 1 92 ? -49.482 7.004 84.539 1.00 57.31 92 SER A CA 1
ATOM 735 C C . SER A 1 92 ? -49.119 7.487 85.949 1.00 57.31 92 SER A C 1
ATOM 737 O O . SER A 1 92 ? -48.061 7.116 86.455 1.00 57.31 92 SER A O 1
ATOM 739 N N . GLN A 1 93 ? -50.001 8.230 86.630 1.00 54.25 93 GLN A N 1
ATOM 740 C CA . GLN A 1 93 ? -49.835 8.556 88.053 1.00 54.25 93 GLN A CA 1
ATOM 741 C C . GLN A 1 93 ? -50.033 7.329 88.954 1.00 54.25 93 GLN A C 1
ATOM 743 O O . GLN A 1 93 ? -49.210 7.102 89.839 1.00 54.25 93 GLN A O 1
ATOM 748 N N . SER A 1 94 ? -51.053 6.502 88.698 1.00 59.66 94 SER A N 1
ATOM 749 C CA . SER A 1 94 ? -51.283 5.254 89.440 1.00 59.66 94 SER A CA 1
ATOM 750 C C . SER A 1 94 ? -50.108 4.283 89.318 1.00 59.66 94 SER A C 1
ATOM 752 O O . SER A 1 94 ? -49.729 3.668 90.310 1.00 59.66 94 SER A O 1
ATOM 754 N N . LYS A 1 95 ? -49.484 4.177 88.136 1.00 59.91 95 LYS A N 1
ATOM 755 C CA . LYS A 1 95 ? -48.319 3.304 87.939 1.00 59.91 95 LYS A CA 1
ATOM 756 C C . LYS A 1 95 ? -47.087 3.767 88.726 1.00 59.91 95 LYS A C 1
ATOM 758 O O . LYS A 1 95 ? -46.435 2.937 89.347 1.00 59.91 95 LYS A O 1
ATOM 763 N N . VAL A 1 96 ? -46.802 5.073 88.765 1.00 58.31 96 VAL A N 1
ATOM 764 C CA . VAL A 1 96 ? -45.689 5.612 89.573 1.00 58.31 96 VAL A CA 1
ATOM 765 C C . VAL A 1 96 ? -45.958 5.440 91.071 1.00 58.31 96 VAL A C 1
ATOM 767 O O . VAL A 1 96 ? -45.060 5.022 91.791 1.00 58.31 96 VAL A O 1
ATOM 770 N N . ALA A 1 97 ? -47.191 5.672 91.533 1.00 57.81 97 ALA A N 1
ATOM 771 C CA . ALA A 1 97 ? -47.563 5.444 92.931 1.00 57.81 97 ALA A CA 1
ATOM 772 C C . ALA A 1 97 ? -47.462 3.959 93.338 1.00 57.81 97 ALA A C 1
ATOM 774 O O . ALA A 1 97 ? -47.040 3.656 94.450 1.00 57.81 97 ALA A O 1
ATOM 775 N N . LEU A 1 98 ? -47.798 3.030 92.434 1.00 61.97 98 LEU A N 1
ATOM 776 C CA . LEU A 1 98 ? -47.659 1.589 92.666 1.00 61.97 98 LEU A CA 1
ATOM 777 C C . LEU A 1 98 ? -46.183 1.151 92.691 1.00 61.97 98 LEU A C 1
ATOM 779 O O . LEU A 1 98 ? -45.788 0.375 93.557 1.00 61.97 98 LEU A O 1
ATOM 783 N N . GLU A 1 99 ? -45.353 1.676 91.785 1.00 56.12 99 GLU A N 1
ATOM 784 C CA . GLU A 1 99 ? -43.906 1.413 91.761 1.00 56.12 99 GLU A CA 1
ATOM 785 C C . GLU A 1 99 ? -43.183 2.021 92.983 1.00 56.12 99 GLU A C 1
ATOM 787 O O . GLU A 1 99 ? -42.260 1.399 93.512 1.00 56.12 99 GLU A O 1
ATOM 792 N N . GLU A 1 100 ? -43.621 3.179 93.492 1.00 51.47 100 GLU A N 1
ATOM 793 C CA . GLU A 1 100 ? -43.127 3.752 94.756 1.00 51.47 100 GLU A CA 1
ATOM 794 C C . GLU A 1 100 ? -43.610 2.949 95.983 1.00 51.47 100 GLU A C 1
ATOM 796 O O . GLU A 1 100 ? -42.815 2.693 96.889 1.00 51.47 100 GLU A O 1
ATOM 801 N N . ALA A 1 101 ? -44.857 2.459 95.995 1.00 53.12 101 ALA A N 1
ATOM 802 C CA . ALA A 1 101 ? -45.382 1.614 97.073 1.00 53.12 101 ALA A CA 1
ATOM 803 C C . ALA A 1 101 ? -44.653 0.260 97.177 1.00 53.12 101 ALA A C 1
ATOM 805 O O . ALA A 1 101 ? -44.238 -0.132 98.267 1.00 53.12 101 ALA A O 1
ATOM 806 N N . ILE A 1 102 ? -44.422 -0.428 96.052 1.00 57.56 102 ILE A N 1
ATOM 807 C CA . ILE A 1 102 ? -43.697 -1.712 96.025 1.00 57.56 102 ILE A CA 1
ATOM 808 C C . ILE A 1 102 ? -42.256 -1.540 96.537 1.00 57.56 102 ILE A C 1
ATOM 810 O O . ILE A 1 102 ? -41.760 -2.391 97.278 1.00 57.56 102 ILE A O 1
ATOM 814 N N . TYR A 1 103 ? -41.602 -0.419 96.213 1.00 43.62 103 TYR A N 1
ATOM 815 C CA . TYR A 1 103 ? -40.246 -0.128 96.690 1.00 43.62 103 TYR A CA 1
ATOM 816 C C . TYR A 1 103 ? -40.199 0.183 98.198 1.00 43.62 103 TYR A C 1
ATOM 818 O O . TYR A 1 103 ? -39.225 -0.167 98.864 1.00 43.62 103 TYR A O 1
ATOM 826 N N . HIS A 1 104 ? -41.250 0.796 98.757 1.00 46.38 104 HIS A N 1
ATOM 827 C CA . HIS A 1 104 ? -41.364 1.030 100.201 1.00 46.38 104 HIS A CA 1
ATOM 828 C C . HIS A 1 104 ? -41.744 -0.230 100.998 1.00 46.38 104 HIS A C 1
ATOM 830 O O . HIS A 1 104 ? -41.275 -0.388 102.124 1.00 46.38 104 HIS A O 1
ATOM 836 N N . CYS A 1 105 ? -42.519 -1.157 100.427 1.00 47.25 105 CYS A N 1
ATOM 837 C CA . CYS A 1 105 ? -42.925 -2.391 101.110 1.00 47.25 105 CYS A CA 1
ATOM 838 C C . CYS A 1 105 ? -41.820 -3.457 101.244 1.00 47.25 105 CYS A C 1
ATOM 840 O O . CYS A 1 105 ? -41.964 -4.349 102.074 1.00 47.25 105 CYS A O 1
ATOM 842 N N . GLN A 1 106 ? -40.730 -3.399 100.466 1.00 46.28 106 GLN A N 1
ATOM 843 C CA . GLN A 1 106 ? -39.668 -4.423 100.517 1.00 46.28 106 GLN A CA 1
ATOM 844 C C . GLN A 1 106 ? -38.466 -4.084 101.419 1.00 46.28 106 GLN A C 1
ATOM 846 O O . GLN A 1 106 ? -37.658 -4.970 101.685 1.00 46.28 106 GLN A O 1
ATOM 851 N N . PHE A 1 107 ? -38.340 -2.848 101.921 1.00 44.41 107 PHE A N 1
ATOM 852 C CA . PHE A 1 107 ? -37.200 -2.419 102.755 1.00 44.41 107 PHE A CA 1
ATOM 853 C C . PHE A 1 107 ? -37.600 -1.462 103.900 1.00 44.41 107 PHE A C 1
ATOM 855 O O . PHE A 1 107 ? -36.935 -0.457 104.148 1.00 44.41 107 PHE A O 1
ATOM 862 N N . GLY A 1 108 ? -38.688 -1.773 104.615 1.00 29.94 108 GLY A N 1
ATOM 863 C CA . GLY A 1 108 ? -39.161 -0.996 105.769 1.00 29.94 108 GLY A CA 1
ATOM 864 C C . GLY A 1 108 ? -39.589 -1.871 106.950 1.00 29.94 108 GLY A C 1
ATOM 865 O O . GLY A 1 108 ? -40.660 -2.466 106.925 1.00 29.94 108 GLY A O 1
ATOM 866 N N . CYS A 1 109 ? -38.763 -1.930 107.998 1.00 30.33 109 CYS A N 1
ATOM 867 C CA . CYS A 1 109 ? -39.093 -2.564 109.281 1.00 30.33 109 CYS A CA 1
ATOM 868 C C . CYS A 1 109 ? -40.206 -1.803 110.023 1.00 30.33 109 CYS A C 1
ATOM 870 O O . CYS A 1 109 ? -40.273 -0.585 109.884 1.00 30.33 109 CYS A O 1
ATOM 872 N N . THR A 1 110 ? -40.981 -2.469 110.895 1.00 31.59 110 THR A N 1
ATOM 873 C CA . THR A 1 110 ? -41.577 -1.929 112.154 1.00 31.59 110 THR A CA 1
ATOM 874 C C . THR A 1 110 ? -42.302 -3.056 112.944 1.00 31.59 110 THR A C 1
ATOM 876 O O . THR A 1 110 ? -42.335 -4.176 112.433 1.00 31.59 110 THR A O 1
ATOM 879 N N . PRO A 1 111 ? -42.688 -2.898 114.237 1.00 37.94 111 PRO A N 1
ATOM 880 C CA . PRO A 1 111 ? -42.041 -3.732 115.255 1.00 37.94 111 PRO A CA 1
ATOM 881 C C . PRO A 1 111 ? -42.983 -4.425 116.273 1.00 37.94 111 PRO A C 1
ATOM 883 O O . PRO A 1 111 ? -44.200 -4.452 116.150 1.00 37.94 111 PRO A O 1
ATOM 886 N N . ALA A 1 112 ? -42.335 -4.992 117.291 1.00 28.88 112 ALA A N 1
ATOM 887 C CA . ALA A 1 112 ? -42.808 -5.490 118.584 1.00 28.88 112 ALA A CA 1
ATOM 888 C C . ALA A 1 112 ? -44.218 -5.092 119.113 1.00 28.88 112 ALA A C 1
ATOM 890 O O . ALA A 1 112 ? -44.479 -3.934 119.416 1.00 28.88 112 ALA A O 1
ATOM 891 N N . SER A 1 113 ? -45.011 -6.141 119.381 1.00 31.23 113 SER A N 1
ATOM 892 C CA . SER A 1 113 ? -45.505 -6.575 120.712 1.00 31.23 113 SER A CA 1
ATOM 893 C C . SER A 1 113 ? -46.603 -5.829 121.516 1.00 31.23 113 SER A C 1
ATOM 895 O O . SER A 1 113 ? -46.707 -4.610 121.552 1.00 31.23 113 SER A O 1
ATOM 897 N N . LEU A 1 114 ? -47.300 -6.665 122.316 1.00 31.25 114 LEU A N 1
ATOM 898 C CA . LEU A 1 114 ? -48.019 -6.405 123.587 1.00 31.25 114 LEU A CA 1
ATOM 899 C C . LEU A 1 114 ? -49.522 -5.989 123.544 1.00 31.25 114 LEU A C 1
ATOM 901 O O . LEU A 1 114 ? -50.031 -5.631 122.486 1.00 31.25 114 LEU A O 1
ATOM 905 N N . PRO A 1 115 ? -50.300 -6.259 124.629 1.00 44.53 115 PRO A N 1
ATOM 906 C CA . PRO A 1 115 ? -51.557 -7.009 124.494 1.00 44.53 115 PRO A CA 1
ATOM 907 C C . PRO A 1 115 ? -52.799 -6.285 125.050 1.00 44.53 115 PRO A C 1
ATOM 909 O O . PRO A 1 115 ? -52.694 -5.255 125.712 1.00 44.53 115 PRO A O 1
ATOM 912 N N . VAL A 1 116 ? -53.979 -6.904 124.903 1.00 32.53 116 VAL A N 1
ATOM 913 C CA . VAL A 1 116 ? -55.208 -6.489 125.605 1.00 32.53 116 VAL A CA 1
ATOM 914 C C . VAL A 1 116 ? -55.844 -7.671 126.343 1.00 32.53 116 VAL A C 1
ATOM 916 O O . VAL A 1 116 ? -55.930 -8.785 125.831 1.00 32.53 116 VAL A O 1
ATOM 919 N N . ARG A 1 117 ? -56.269 -7.404 127.580 1.00 29.02 117 ARG A N 1
ATOM 920 C CA . ARG A 1 117 ? -56.809 -8.339 128.576 1.00 29.02 117 ARG A CA 1
ATOM 921 C C . ARG A 1 117 ? -58.228 -7.888 128.919 1.00 29.02 117 ARG A C 1
ATOM 923 O O . ARG A 1 117 ? -58.393 -6.730 129.289 1.00 29.02 117 ARG A O 1
ATOM 930 N N . VAL A 1 118 ? -59.226 -8.774 128.850 1.00 35.91 118 VAL A N 1
ATOM 931 C CA . VAL A 1 118 ? -60.604 -8.461 129.277 1.00 35.91 118 VAL A CA 1
ATOM 932 C C . VAL A 1 118 ? -61.165 -9.577 130.165 1.00 35.91 118 VAL A C 1
ATOM 934 O O . VAL A 1 118 ? -61.408 -10.693 129.724 1.00 35.91 118 VAL A O 1
ATOM 937 N N . THR A 1 119 ? -61.366 -9.230 131.432 1.00 35.78 119 THR A N 1
ATOM 938 C CA . THR A 1 119 ? -62.255 -9.860 132.431 1.00 35.78 119 THR A CA 1
ATOM 939 C C . THR A 1 119 ? -63.437 -8.900 132.637 1.00 35.78 119 THR A C 1
ATOM 941 O O . THR A 1 119 ? -63.194 -7.698 132.476 1.00 35.78 119 THR A O 1
ATOM 944 N N . PRO A 1 120 ? -64.670 -9.321 133.007 1.00 42.34 120 PRO A N 1
ATOM 945 C CA . PRO A 1 120 ? -64.988 -9.729 134.398 1.00 42.34 120 PRO A CA 1
ATOM 946 C C . PRO A 1 120 ? -66.239 -10.661 134.493 1.00 42.34 120 PRO A C 1
ATOM 948 O O . PRO A 1 120 ? -66.618 -11.241 133.480 1.00 42.34 120 PRO A O 1
ATOM 951 N N . PRO A 1 121 ? -66.976 -10.744 135.625 1.00 44.44 121 PRO A N 1
ATOM 952 C CA . PRO A 1 121 ? -66.586 -10.861 137.039 1.00 44.44 121 PRO A CA 1
ATOM 953 C C . PRO A 1 121 ? -67.052 -12.213 137.643 1.00 44.44 121 PRO A C 1
ATOM 955 O O . PRO A 1 121 ? -67.757 -12.987 137.004 1.00 44.44 121 PRO A O 1
ATOM 958 N N . GLY A 1 122 ? -66.712 -12.488 138.908 1.00 32.25 122 GLY A N 1
ATOM 959 C CA . GLY A 1 122 ? -67.276 -13.617 139.667 1.00 32.25 122 GLY A CA 1
ATOM 960 C C . GLY A 1 122 ? -68.171 -13.170 140.827 1.00 32.25 122 GLY A C 1
ATOM 961 O O . GLY A 1 122 ? -67.951 -12.100 141.387 1.00 32.25 122 GLY A O 1
ATOM 962 N N . LEU A 1 123 ? -69.119 -14.026 141.231 1.00 33.16 123 LEU A N 1
ATOM 963 C CA . LEU A 1 123 ? -69.810 -13.968 142.525 1.00 33.16 123 LEU A CA 1
ATOM 964 C C . LEU A 1 123 ? -70.092 -15.389 143.061 1.00 33.16 123 LEU A C 1
ATOM 966 O O . LEU A 1 123 ? -70.571 -16.266 142.349 1.00 33.16 123 LEU A O 1
ATOM 970 N N . ARG A 1 124 ? -69.796 -15.576 144.348 1.00 36.38 124 ARG A N 1
ATOM 971 C CA . ARG A 1 124 ? -70.302 -16.601 145.288 1.00 36.38 124 ARG A CA 1
ATOM 972 C C . ARG A 1 124 ? -71.104 -15.803 146.347 1.00 36.38 124 ARG A C 1
ATOM 974 O O . ARG A 1 124 ? -70.719 -14.646 146.545 1.00 36.38 124 ARG A O 1
ATOM 981 N N . PRO A 1 125 ? -72.131 -16.337 147.056 1.00 42.34 125 PRO A N 1
ATOM 982 C CA . PRO A 1 125 ? -71.890 -17.449 147.990 1.00 42.34 125 PRO A CA 1
ATOM 983 C C . PRO A 1 125 ? -73.068 -18.389 148.368 1.00 42.34 125 PRO A C 1
ATOM 985 O O . PRO A 1 125 ? -74.232 -18.131 148.099 1.00 42.34 125 PRO A O 1
ATOM 988 N N . GLN A 1 126 ? -72.682 -19.414 149.141 1.00 30.48 126 GLN A N 1
ATOM 989 C CA . GLN A 1 126 ? -73.434 -20.106 150.205 1.00 30.48 126 GLN A CA 1
ATOM 990 C C . GLN A 1 126 ? -74.547 -21.131 149.894 1.00 30.48 126 GLN A C 1
ATOM 992 O O . GLN A 1 126 ? -75.289 -21.085 148.923 1.00 30.48 126 GLN A O 1
ATOM 997 N N . THR A 1 127 ? -74.555 -22.112 150.797 1.00 35.53 127 THR A N 1
ATOM 998 C CA . THR A 1 127 ? -75.328 -23.355 150.925 1.00 35.53 127 THR A CA 1
ATOM 999 C C . THR A 1 127 ? -76.590 -23.173 151.770 1.00 35.53 127 THR A C 1
ATOM 1001 O O . THR A 1 127 ? -76.471 -22.490 152.779 1.00 35.53 127 THR A O 1
ATOM 1004 N N . VAL A 1 128 ? -77.683 -23.898 151.478 1.00 35.00 128 VAL A N 1
ATOM 1005 C CA . VAL A 1 128 ? -78.523 -24.680 152.434 1.00 35.00 128 VAL A CA 1
ATOM 1006 C C . VAL A 1 128 ? -79.216 -25.818 151.640 1.00 35.00 128 VAL A C 1
ATOM 1008 O O . VAL A 1 128 ? -79.234 -25.807 150.410 1.00 35.00 128 VAL A O 1
ATOM 1011 N N . GLU A 1 129 ? -79.679 -26.847 152.347 1.00 30.00 129 GLU A N 1
ATOM 1012 C CA . GLU A 1 129 ? -80.062 -28.186 151.892 1.00 30.00 129 GLU A CA 1
ATOM 1013 C C . GLU A 1 129 ? -81.546 -28.399 151.493 1.00 30.00 129 GLU A C 1
ATOM 1015 O O . GLU A 1 129 ? -82.432 -27.669 151.920 1.00 30.00 129 GLU A O 1
ATOM 1020 N N . TYR A 1 130 ? -81.771 -29.528 150.799 1.00 31.50 130 TYR A N 1
ATOM 1021 C CA . TYR A 1 130 ? -82.944 -30.429 150.835 1.00 31.50 130 TYR A CA 1
ATOM 1022 C C . TYR A 1 130 ? -84.336 -30.007 150.297 1.00 31.50 130 TYR A C 1
ATOM 1024 O O . TYR A 1 130 ? -84.915 -28.999 150.681 1.00 31.50 130 TYR A O 1
ATOM 1032 N N . VAL A 1 131 ? -84.926 -30.959 149.535 1.00 30.69 131 VAL A N 1
ATOM 1033 C CA . VAL A 1 131 ? -86.292 -30.994 148.939 1.00 30.69 131 VAL A CA 1
ATOM 1034 C C . VAL A 1 131 ? -86.441 -30.088 147.683 1.00 30.69 131 VAL A C 1
ATOM 1036 O O . VAL A 1 131 ? -85.972 -28.962 147.680 1.00 30.69 131 VAL A O 1
ATOM 1039 N N . SER A 1 132 ? -87.022 -30.487 146.531 1.00 34.66 132 SER A N 1
ATOM 1040 C CA . SER A 1 132 ? -87.828 -31.673 146.150 1.00 34.66 132 SER A CA 1
ATOM 1041 C C . SER A 1 132 ? -87.518 -32.263 144.744 1.00 34.66 132 SER A C 1
ATOM 1043 O O . SER A 1 132 ? -86.820 -31.687 143.910 1.00 34.66 132 SER A O 1
ATOM 1045 N N . SER A 1 133 ? -88.132 -33.419 144.470 1.00 38.81 133 SER A N 1
ATOM 1046 C CA . SER A 1 133 ? -88.210 -34.245 143.251 1.00 38.81 133 SER A CA 1
ATOM 1047 C C . SER A 1 133 ? -88.901 -33.622 142.008 1.00 38.81 133 SER A C 1
ATOM 1049 O O . SER A 1 133 ? -89.627 -34.311 141.291 1.00 38.81 133 SER A O 1
ATOM 1051 N N . SER A 1 134 ? -88.644 -32.344 141.700 1.00 42.03 134 SER A N 1
ATOM 1052 C CA . SER A 1 134 ? -89.114 -31.679 140.461 1.00 42.03 134 SER A CA 1
ATOM 1053 C C . SER A 1 134 ? -87.978 -31.392 139.458 1.00 42.03 134 SER A C 1
ATOM 1055 O O . SER A 1 134 ? -88.100 -31.663 138.261 1.00 42.03 134 SER A O 1
ATOM 1057 N N . LEU A 1 135 ? -86.809 -30.959 139.958 1.00 43.38 135 LEU A N 1
ATOM 1058 C CA . LEU A 1 135 ? -85.655 -30.506 139.155 1.00 43.38 135 LEU A CA 1
ATOM 1059 C C . LEU A 1 135 ? -85.016 -31.567 138.234 1.00 43.38 135 LEU A C 1
ATOM 1061 O O . LEU A 1 135 ? -84.179 -31.234 137.392 1.00 43.38 135 LEU A O 1
ATOM 1065 N N . ALA A 1 136 ? -85.371 -32.845 138.384 1.00 47.03 136 ALA A N 1
ATOM 1066 C CA . ALA A 1 136 ? -84.825 -33.923 137.561 1.00 47.03 136 ALA A CA 1
ATOM 1067 C C . ALA A 1 136 ? -85.290 -33.847 136.094 1.00 47.03 136 ALA A C 1
ATOM 1069 O O . ALA A 1 136 ? -84.554 -34.273 135.207 1.00 47.03 136 ALA A O 1
ATOM 1070 N N . ARG A 1 137 ? -86.475 -33.279 135.815 1.00 49.28 137 ARG A N 1
ATOM 1071 C CA . ARG A 1 137 ? -86.988 -33.136 134.437 1.00 49.28 137 ARG A CA 1
ATOM 1072 C C . ARG A 1 137 ? -86.393 -31.930 133.701 1.00 49.28 137 ARG A C 1
ATOM 1074 O O . ARG A 1 137 ? -86.083 -32.041 132.519 1.00 49.28 137 ARG A O 1
ATOM 1081 N N . GLU A 1 138 ? -86.157 -30.815 134.390 1.00 49.62 138 GLU A N 1
ATOM 1082 C CA . GLU A 1 138 ? -85.557 -29.617 133.777 1.00 49.62 138 GLU A CA 1
ATOM 1083 C C . GLU A 1 138 ? -84.053 -29.775 133.510 1.00 49.62 138 GLU A C 1
ATOM 1085 O O . GLU A 1 138 ? -83.566 -29.341 132.467 1.00 49.62 138 GLU A O 1
ATOM 1090 N N . ASN A 1 139 ? -83.313 -30.474 134.379 1.00 50.09 139 ASN A N 1
ATOM 1091 C CA . ASN A 1 139 ? -81.900 -30.765 134.113 1.00 50.09 139 ASN A CA 1
ATOM 1092 C C . ASN A 1 139 ? -81.702 -31.764 132.957 1.00 50.09 139 ASN A C 1
ATOM 1094 O O . ASN A 1 139 ? -80.735 -31.636 132.211 1.00 50.09 139 ASN A O 1
ATOM 1098 N N . LEU A 1 140 ? -82.630 -32.709 132.752 1.00 55.84 140 LEU A N 1
ATOM 1099 C CA . LEU A 1 140 ? -82.647 -33.558 131.553 1.00 55.84 140 LEU A CA 1
ATOM 1100 C C . LEU A 1 140 ? -82.872 -32.720 130.284 1.00 55.84 140 LEU A C 1
ATOM 1102 O O . LEU A 1 140 ? -82.088 -32.834 129.345 1.00 55.84 140 LEU A O 1
ATOM 1106 N N . SER A 1 141 ? -83.841 -31.797 130.308 1.00 60.09 141 SER A N 1
ATOM 1107 C CA . SER A 1 141 ? -84.088 -30.835 129.221 1.00 60.09 141 SER A CA 1
ATOM 1108 C C . SER A 1 141 ? -82.849 -29.984 128.884 1.00 60.09 141 SER A C 1
ATOM 1110 O O . SER A 1 141 ? -82.476 -29.869 127.719 1.00 60.09 141 SER A O 1
ATOM 1112 N N . LEU A 1 142 ? -82.130 -29.457 129.883 1.00 60.25 142 LEU A N 1
ATOM 1113 C CA . LEU A 1 142 ? -80.902 -28.675 129.661 1.00 60.25 142 LEU A CA 1
ATOM 1114 C C . LEU A 1 142 ? -79.717 -29.508 129.139 1.00 60.25 142 LEU A C 1
ATOM 1116 O O . LEU A 1 142 ? -78.880 -28.987 128.394 1.00 60.25 142 LEU A O 1
ATOM 1120 N N . VAL A 1 143 ? -79.635 -30.794 129.494 1.00 65.69 143 VAL A N 1
ATOM 1121 C CA . VAL A 1 143 ? -78.631 -31.724 128.949 1.00 65.69 143 VAL A CA 1
ATOM 1122 C C . VAL A 1 143 ? -78.972 -32.116 127.507 1.00 65.69 143 VAL A C 1
ATOM 1124 O O . VAL A 1 143 ? -78.078 -32.144 126.661 1.00 65.69 143 VAL A O 1
ATOM 1127 N N . GLU A 1 144 ? -80.246 -32.339 127.184 1.00 64.25 144 GLU A N 1
ATOM 1128 C CA . GLU A 1 144 ? -80.712 -32.597 125.814 1.00 64.25 144 GLU A CA 1
ATOM 1129 C C . GLU A 1 144 ? -80.590 -31.358 124.916 1.00 64.25 144 GLU A C 1
ATOM 1131 O O . GLU A 1 144 ? -80.148 -31.473 123.770 1.00 64.25 144 GLU A O 1
ATOM 1136 N N . ALA A 1 145 ? -80.852 -30.159 125.443 1.00 70.56 145 ALA A N 1
ATOM 1137 C CA . ALA A 1 145 ? -80.608 -28.895 124.753 1.00 70.56 145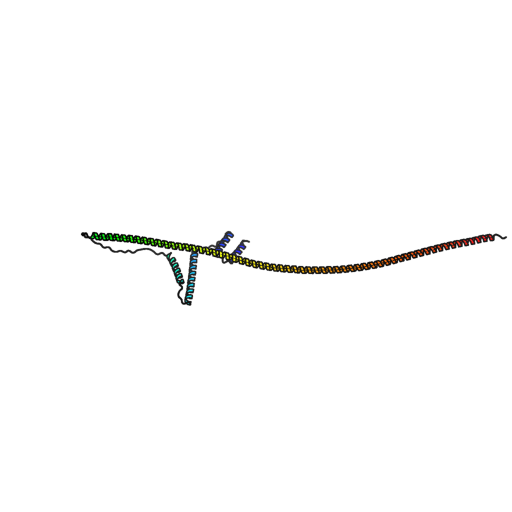 ALA A CA 1
ATOM 1138 C C . ALA A 1 145 ? -79.109 -28.671 124.488 1.00 70.56 145 ALA A C 1
ATOM 1140 O O . ALA A 1 145 ? -78.739 -28.321 123.371 1.00 70.56 145 ALA A O 1
ATOM 1141 N N . ASN A 1 146 ? -78.224 -28.953 125.456 1.00 71.00 146 ASN A N 1
ATOM 1142 C CA . ASN A 1 146 ? -76.769 -28.910 125.239 1.00 71.00 146 ASN A CA 1
ATOM 1143 C C . ASN A 1 146 ? -76.288 -29.958 124.227 1.00 71.00 146 ASN A C 1
ATOM 1145 O O . ASN A 1 146 ? -75.391 -29.685 123.432 1.00 71.00 146 ASN A O 1
ATOM 1149 N N . LYS A 1 147 ? -76.878 -31.157 124.229 1.00 72.88 147 LYS A N 1
ATOM 1150 C CA . LYS A 1 147 ? -76.580 -32.201 123.240 1.00 72.88 147 LYS A CA 1
ATOM 1151 C C . LYS A 1 147 ? -77.013 -31.766 121.836 1.00 72.88 147 LYS A C 1
ATOM 1153 O O . LYS A 1 147 ? -76.249 -31.950 120.894 1.00 72.88 147 LYS A O 1
ATOM 1158 N N . SER A 1 148 ? -78.176 -31.127 121.724 1.00 75.12 148 SER A N 1
ATOM 1159 C CA . SER A 1 148 ? -78.704 -30.556 120.478 1.00 75.12 148 SER A CA 1
ATOM 1160 C C . SER A 1 148 ? -77.859 -29.376 119.984 1.00 75.12 148 SER A C 1
ATOM 1162 O O . SER A 1 148 ? -77.532 -29.312 118.804 1.00 75.12 148 SER A O 1
ATOM 1164 N N . LEU A 1 149 ? -77.424 -28.487 120.886 1.00 74.69 149 LEU A N 1
ATOM 1165 C CA . LEU A 1 149 ? -76.491 -27.398 120.584 1.00 74.69 149 LEU A CA 1
ATOM 1166 C C . LEU A 1 149 ? -75.149 -27.931 120.089 1.00 74.69 149 LEU A C 1
ATOM 1168 O O . LEU A 1 149 ? -74.703 -27.511 119.032 1.00 74.69 149 LEU A O 1
ATOM 1172 N N . ARG A 1 150 ? -74.547 -28.920 120.763 1.00 74.62 150 ARG A N 1
ATOM 1173 C CA . ARG A 1 150 ? -73.301 -29.543 120.285 1.00 74.62 150 ARG A CA 1
ATOM 1174 C C . ARG A 1 150 ? -73.477 -30.265 118.953 1.00 74.62 150 ARG A C 1
ATOM 1176 O O . ARG A 1 150 ? -72.567 -30.244 118.133 1.00 74.62 150 ARG A O 1
ATOM 1183 N N . GLN A 1 151 ? -74.626 -30.893 118.705 1.00 76.62 151 GLN A N 1
ATOM 1184 C CA . GLN A 1 151 ? -74.936 -31.482 117.398 1.00 76.62 151 GLN A CA 1
ATOM 1185 C C . GLN A 1 151 ? -75.056 -30.407 116.308 1.00 76.62 151 GLN A C 1
ATOM 1187 O O . GLN A 1 151 ? -74.516 -30.600 115.221 1.00 76.62 151 GLN A O 1
ATOM 1192 N N . LEU A 1 152 ? -75.674 -29.260 116.609 1.00 76.69 152 LEU A N 1
ATOM 1193 C CA . LEU A 1 152 ? -75.731 -28.096 115.719 1.00 76.69 152 LEU A CA 1
ATOM 1194 C C . LEU A 1 152 ? -74.354 -27.455 115.502 1.00 76.69 152 LEU A C 1
ATOM 1196 O O . LEU A 1 152 ? -74.023 -27.149 114.365 1.00 76.69 152 LEU A O 1
ATOM 1200 N N . GLU A 1 153 ? -73.524 -27.311 116.538 1.00 75.06 153 GLU A N 1
ATOM 1201 C CA . GLU A 1 153 ? -72.134 -26.846 116.425 1.00 75.06 153 GLU A CA 1
ATOM 1202 C C . GLU A 1 153 ? -71.307 -27.802 115.562 1.00 75.06 153 GLU A C 1
ATOM 1204 O O . GLU A 1 153 ? -70.605 -27.359 114.660 1.00 75.06 153 GLU A O 1
ATOM 1209 N N . THR A 1 154 ? -71.431 -29.117 115.771 1.00 77.50 154 THR A N 1
ATOM 1210 C CA . THR A 1 154 ? -70.707 -30.118 114.970 1.00 77.50 154 THR A CA 1
ATOM 1211 C C . THR A 1 154 ? -71.180 -30.098 113.513 1.00 77.50 154 THR A C 1
ATOM 1213 O O . THR A 1 154 ? -70.358 -30.135 112.604 1.00 77.50 154 THR A O 1
ATOM 1216 N N . ALA A 1 155 ? -72.488 -29.970 113.264 1.00 75.88 155 ALA A N 1
ATOM 1217 C CA . ALA A 1 155 ? -73.040 -29.831 111.916 1.00 75.88 155 ALA A CA 1
ATOM 1218 C C . ALA A 1 155 ? -72.620 -28.508 111.243 1.00 75.88 155 ALA A C 1
ATOM 1220 O O . ALA A 1 155 ? -72.297 -28.495 110.053 1.00 75.88 155 ALA A O 1
ATOM 1221 N N . ALA A 1 156 ? -72.571 -27.406 111.996 1.00 77.00 156 ALA A N 1
ATOM 1222 C CA . ALA A 1 156 ? -72.090 -26.108 111.530 1.00 77.00 156 ALA A CA 1
ATOM 1223 C C . ALA A 1 156 ? -70.594 -26.159 111.189 1.00 77.00 156 ALA A C 1
ATOM 1225 O O . ALA A 1 156 ? -70.196 -25.680 110.134 1.00 77.00 156 ALA A O 1
ATOM 1226 N N . ILE A 1 157 ? -69.771 -26.800 112.024 1.00 79.12 157 ILE A N 1
ATOM 1227 C CA . ILE A 1 157 ? -68.344 -27.017 111.754 1.00 79.12 157 ILE A CA 1
ATOM 1228 C C . ILE A 1 157 ? -68.171 -27.866 110.492 1.00 79.12 157 ILE A C 1
ATOM 1230 O O . ILE A 1 157 ? -67.486 -27.426 109.579 1.00 79.12 157 ILE A O 1
ATOM 1234 N N . ILE A 1 158 ? -68.862 -29.004 110.366 1.00 81.12 158 ILE A N 1
ATOM 1235 C CA . ILE A 1 158 ? -68.780 -29.868 109.172 1.00 81.12 158 ILE A CA 1
ATOM 1236 C C . ILE A 1 158 ? -69.213 -29.120 107.897 1.00 81.12 158 ILE A C 1
ATOM 1238 O O . ILE A 1 158 ? -68.574 -29.250 106.853 1.00 81.12 158 ILE A O 1
ATOM 1242 N N . THR A 1 159 ? -70.275 -28.309 107.958 1.00 81.88 159 THR A N 1
ATOM 1243 C CA . THR A 1 159 ? -70.723 -27.512 106.799 1.00 81.88 159 THR A CA 1
ATOM 1244 C C . THR A 1 159 ? -69.771 -26.360 106.476 1.00 81.88 159 THR A C 1
ATOM 1246 O O . THR A 1 159 ? -69.535 -26.097 105.296 1.00 81.88 159 THR A O 1
ATOM 1249 N N . LEU A 1 160 ? -69.160 -25.714 107.473 1.00 80.06 160 LEU A N 1
ATOM 1250 C CA . LEU A 1 160 ? -68.133 -24.686 107.276 1.00 80.06 160 LEU A CA 1
ATOM 1251 C C . LEU A 1 160 ? -66.817 -25.271 106.750 1.00 80.06 160 LEU A C 1
ATOM 1253 O O . LEU A 1 160 ? -66.226 -24.684 105.850 1.00 80.06 160 LEU A O 1
ATOM 1257 N N . GLU A 1 161 ? -66.382 -26.434 107.233 1.00 81.62 161 GLU A N 1
ATOM 1258 C CA . GLU A 1 161 ? -65.212 -27.158 106.724 1.00 81.62 161 GLU A CA 1
ATOM 1259 C C . GLU A 1 161 ? -65.436 -27.642 105.288 1.00 81.62 161 GLU A C 1
ATOM 1261 O O . GLU A 1 161 ? -64.560 -27.462 104.443 1.00 81.62 161 GLU A O 1
ATOM 1266 N N . GLY A 1 162 ? -66.624 -28.169 104.972 1.00 83.06 162 GLY A N 1
ATOM 1267 C CA . GLY A 1 162 ? -67.012 -28.523 103.603 1.00 83.06 162 GLY A CA 1
ATOM 1268 C C . GLY A 1 162 ? -67.053 -27.309 102.667 1.00 83.06 162 GLY A C 1
ATOM 1269 O O . GLY A 1 162 ? -66.517 -27.362 101.560 1.00 83.06 162 GLY A O 1
ATOM 1270 N N . SER A 1 163 ? -67.608 -26.186 103.133 1.00 83.25 163 SER A N 1
ATOM 1271 C CA . SER A 1 163 ? -67.637 -24.919 102.386 1.00 83.25 163 SER A CA 1
ATOM 1272 C C . SER A 1 163 ? -66.230 -24.354 102.171 1.00 83.25 163 SER A C 1
ATOM 1274 O O . SER A 1 163 ? -65.887 -23.938 101.068 1.00 83.25 163 SER A O 1
ATOM 1276 N N . LEU A 1 164 ? -65.382 -24.389 103.201 1.00 83.25 164 LEU A N 1
ATOM 1277 C CA . LEU A 1 164 ? -63.991 -23.942 103.142 1.00 83.25 164 LEU A CA 1
ATOM 1278 C C . LEU A 1 164 ? -63.154 -24.831 102.215 1.00 83.25 164 LEU A C 1
ATOM 1280 O O . LEU A 1 164 ? -62.334 -24.318 101.456 1.00 83.25 164 LEU A O 1
ATOM 1284 N N . ALA A 1 165 ? -63.372 -26.149 102.234 1.00 82.25 165 ALA A N 1
ATOM 1285 C CA . ALA A 1 165 ? -62.746 -27.083 101.306 1.00 82.25 165 ALA A CA 1
ATOM 1286 C C . ALA A 1 165 ? -63.175 -26.800 99.859 1.00 82.25 165 ALA A C 1
ATOM 1288 O O . ALA A 1 165 ? -62.318 -26.733 98.978 1.00 82.25 165 ALA A O 1
ATOM 1289 N N . HIS A 1 166 ? -64.467 -26.554 99.620 1.00 83.50 166 HIS A N 1
ATOM 1290 C CA . HIS A 1 166 ? -64.984 -26.200 98.300 1.00 83.50 166 HIS A CA 1
ATOM 1291 C C . HIS A 1 166 ? -64.366 -24.890 97.784 1.00 83.50 166 HIS A C 1
ATOM 1293 O O . HIS A 1 166 ? -63.699 -24.912 96.748 1.00 83.50 166 HIS A O 1
ATOM 1299 N N . VAL A 1 167 ? -64.439 -23.800 98.558 1.00 84.75 167 VAL A N 1
ATOM 1300 C CA . VAL A 1 167 ? -63.815 -22.502 98.226 1.00 84.75 167 VAL A CA 1
ATOM 1301 C C . VAL A 1 167 ? -62.307 -22.641 97.994 1.00 84.75 167 VAL A C 1
ATOM 1303 O O . VAL A 1 167 ? -61.765 -22.053 97.059 1.00 84.75 167 VAL A O 1
ATOM 1306 N N . LYS A 1 168 ? -61.609 -23.464 98.788 1.00 86.38 168 LYS A N 1
ATOM 1307 C CA . LYS A 1 168 ? -60.181 -23.752 98.592 1.00 86.38 168 LYS A CA 1
ATOM 1308 C C . LYS A 1 168 ? -59.917 -24.462 97.262 1.00 86.38 168 LYS A C 1
ATOM 1310 O O . LYS A 1 168 ? -58.971 -24.088 96.571 1.00 86.38 168 LYS A O 1
ATOM 1315 N N . THR A 1 169 ? -60.738 -25.443 96.878 1.00 87.00 169 THR A N 1
ATOM 1316 C CA . THR A 1 169 ? -60.603 -26.120 95.575 1.00 87.00 169 THR A CA 1
ATOM 1317 C C . THR A 1 169 ? -60.927 -25.201 94.400 1.00 87.00 169 THR A C 1
ATOM 1319 O O . THR A 1 169 ? -60.183 -25.202 93.422 1.00 87.00 169 THR A O 1
ATOM 1322 N N . GLU A 1 170 ? -61.964 -24.365 94.494 1.00 86.62 170 GLU A N 1
ATOM 1323 C CA . GLU A 1 170 ? -62.288 -23.380 93.455 1.00 86.62 170 GLU A CA 1
ATOM 1324 C C . GLU A 1 170 ? -61.174 -22.343 93.298 1.00 86.62 170 GLU A C 1
ATOM 1326 O O . GLU A 1 170 ? -60.727 -22.090 92.180 1.00 86.62 170 GLU A O 1
ATOM 1331 N N . PHE A 1 171 ? -60.641 -21.821 94.406 1.00 86.06 171 PHE A N 1
ATOM 1332 C CA . PHE A 1 171 ? -59.506 -20.900 94.390 1.00 86.06 171 PHE A CA 1
ATOM 1333 C C . PHE A 1 171 ? -58.246 -21.545 93.790 1.00 86.06 171 PHE A C 1
ATOM 1335 O O . PHE A 1 171 ? -57.592 -20.947 92.937 1.00 86.06 171 PHE A O 1
ATOM 1342 N N . GLN A 1 172 ? -57.918 -22.789 94.164 1.00 86.81 172 GLN A N 1
ATOM 1343 C CA . GLN A 1 172 ? -56.791 -23.518 93.566 1.00 86.81 172 GLN A CA 1
ATOM 1344 C C . GLN A 1 172 ? -56.992 -23.781 92.067 1.00 86.81 172 GLN A C 1
ATOM 1346 O O . GLN A 1 172 ? -56.026 -23.687 91.306 1.00 86.81 172 GLN A O 1
ATOM 1351 N N . ASN A 1 173 ? -58.219 -24.063 91.623 1.00 87.94 173 ASN A N 1
ATOM 1352 C CA . ASN A 1 173 ? -58.548 -24.245 90.209 1.00 87.94 173 ASN A CA 1
ATOM 1353 C C . ASN A 1 173 ? -58.447 -22.927 89.427 1.00 87.94 173 ASN A C 1
ATOM 1355 O O . ASN A 1 173 ? -57.836 -22.910 88.358 1.00 87.94 173 ASN A O 1
ATOM 1359 N N . ALA A 1 174 ? -58.965 -21.823 89.976 1.00 85.56 174 ALA A N 1
ATOM 1360 C CA . ALA A 1 174 ? -58.865 -20.488 89.391 1.00 85.56 174 ALA A CA 1
ATOM 1361 C C . ALA A 1 174 ? -57.397 -20.065 89.223 1.00 85.56 174 ALA A C 1
ATOM 1363 O O . ALA A 1 174 ? -56.958 -19.838 88.094 1.00 85.56 174 ALA A O 1
ATOM 1364 N N . VAL A 1 175 ? -56.603 -20.102 90.301 1.00 86.50 175 VAL A N 1
ATOM 1365 C CA . VAL A 1 175 ? -55.161 -19.789 90.275 1.00 86.50 175 VAL A CA 1
ATOM 1366 C C . VAL A 1 175 ? -54.406 -20.703 89.304 1.00 86.50 175 VAL A C 1
ATOM 1368 O O . VAL A 1 175 ? -53.560 -20.234 88.545 1.00 86.50 175 VAL A O 1
ATOM 1371 N N . SER A 1 176 ? -54.734 -21.999 89.253 1.00 88.38 176 SER A N 1
ATOM 1372 C CA . SER A 1 176 ? -54.123 -22.925 88.286 1.00 88.38 176 SER A CA 1
ATOM 1373 C C . SER A 1 176 ? -54.486 -22.596 86.834 1.00 88.38 176 SER A C 1
ATOM 1375 O O . SER A 1 176 ? -53.673 -22.820 85.938 1.00 88.38 176 SER A O 1
ATOM 1377 N N . SER A 1 177 ? -55.694 -22.085 86.580 1.00 89.31 177 SER A N 1
ATOM 1378 C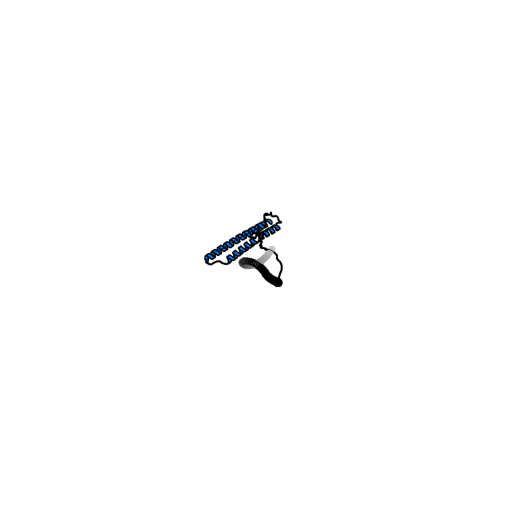 CA . SER A 1 177 ? -56.138 -21.687 85.240 1.00 89.31 177 SER A CA 1
ATOM 1379 C C . SER A 1 177 ? -55.468 -20.389 84.774 1.00 89.31 177 SER A C 1
ATOM 1381 O O . SER A 1 177 ? -54.944 -20.349 83.661 1.00 89.31 177 SER A O 1
ATOM 1383 N N . GLU A 1 178 ? -55.366 -19.384 85.649 1.00 88.88 178 GLU A N 1
ATOM 1384 C CA . GLU A 1 178 ? -54.648 -18.134 85.375 1.00 88.88 178 GLU A CA 1
ATOM 1385 C C . GLU A 1 178 ? -53.150 -18.384 85.174 1.00 88.88 178 GLU A C 1
ATOM 1387 O O . GLU A 1 178 ? -52.557 -17.853 84.237 1.00 88.88 178 GLU A O 1
ATOM 1392 N N . PHE A 1 179 ? -52.539 -19.261 85.980 1.00 87.56 179 PHE A N 1
ATOM 1393 C CA . PHE A 1 179 ? -51.130 -19.618 85.817 1.00 87.56 179 PHE A CA 1
ATOM 1394 C C . PHE A 1 179 ? -50.862 -20.321 84.477 1.00 87.56 179 PHE A C 1
ATOM 1396 O O . PHE A 1 179 ? -49.878 -20.008 83.809 1.00 87.56 179 PHE A O 1
ATOM 1403 N N . ARG A 1 180 ? -51.754 -21.215 84.017 1.00 90.25 180 ARG A N 1
ATOM 1404 C CA . ARG A 1 180 ? -51.656 -21.795 82.661 1.00 90.25 180 ARG A CA 1
ATOM 1405 C C . ARG A 1 180 ? -51.806 -20.730 81.572 1.00 90.25 180 ARG A C 1
ATOM 1407 O O . ARG A 1 180 ? -51.055 -20.765 80.604 1.00 90.25 180 ARG A O 1
ATOM 1414 N N . ALA A 1 181 ? -52.734 -19.784 81.728 1.00 88.75 181 ALA A N 1
ATOM 1415 C CA . ALA A 1 181 ? -52.940 -18.698 80.768 1.00 88.75 181 ALA A CA 1
ATOM 1416 C C . ALA A 1 181 ? -51.746 -17.723 80.699 1.00 88.75 181 ALA A C 1
ATOM 1418 O O . ALA A 1 181 ? -51.434 -17.212 79.621 1.00 88.75 181 ALA A O 1
ATOM 1419 N N . LEU A 1 182 ? -51.054 -17.499 81.822 1.00 89.88 182 LEU A N 1
ATOM 1420 C CA . LEU A 1 182 ? -49.794 -16.751 81.890 1.00 89.88 182 LEU A CA 1
ATOM 1421 C C . LEU A 1 182 ? -48.650 -17.501 81.198 1.00 89.88 182 LEU A C 1
ATOM 1423 O O . LEU A 1 182 ? -48.000 -16.929 80.330 1.00 89.88 182 LEU A O 1
ATOM 1427 N N . VAL A 1 183 ? -48.451 -18.787 81.509 1.00 90.69 183 VAL A N 1
ATOM 1428 C CA . VAL A 1 183 ? -47.414 -19.620 80.869 1.00 90.69 183 VAL A CA 1
ATOM 1429 C C . VAL A 1 183 ? -47.620 -19.712 79.353 1.00 90.69 183 VAL A C 1
ATOM 1431 O O . VAL A 1 183 ? -46.654 -19.645 78.596 1.00 90.69 183 VAL A O 1
ATOM 1434 N N . GLU A 1 184 ? -48.867 -19.818 78.892 1.00 91.62 184 GLU A N 1
ATOM 1435 C CA . GLU A 1 184 ? -49.180 -19.828 77.461 1.00 91.62 184 GLU A CA 1
ATOM 1436 C C . GLU A 1 184 ? -48.966 -18.445 76.810 1.00 91.62 184 GLU A C 1
ATOM 1438 O O . GLU A 1 184 ? -48.436 -18.374 75.703 1.00 91.62 184 GLU A O 1
ATOM 1443 N N . ASN A 1 185 ? -49.259 -17.338 77.507 1.00 90.75 185 ASN A N 1
ATOM 1444 C CA . ASN A 1 185 ? -48.895 -15.991 77.040 1.00 90.75 185 ASN A CA 1
ATOM 1445 C C . ASN A 1 185 ? -47.376 -15.807 76.918 1.00 90.75 185 ASN A C 1
ATOM 1447 O O . ASN A 1 185 ? -46.908 -15.294 75.904 1.00 90.75 185 ASN A O 1
ATOM 1451 N N . ASP A 1 186 ? -46.597 -16.243 77.909 1.00 92.94 186 ASP A N 1
ATOM 1452 C CA . ASP A 1 186 ? -45.132 -16.161 77.866 1.00 92.94 186 ASP A CA 1
ATOM 1453 C C . ASP A 1 186 ? -44.550 -17.047 76.748 1.00 92.94 186 ASP A C 1
ATOM 1455 O O . ASP A 1 186 ? -43.587 -16.665 76.073 1.00 92.94 186 ASP A O 1
ATOM 1459 N N . ARG A 1 187 ? -45.178 -18.198 76.468 1.00 92.56 187 ARG A N 1
ATOM 1460 C CA . ARG A 1 187 ? -44.836 -19.060 75.326 1.00 92.56 187 ARG A CA 1
ATOM 1461 C C . ARG A 1 187 ? -45.149 -18.402 73.978 1.00 92.56 187 ARG A C 1
ATOM 1463 O O . ARG A 1 187 ? -44.326 -18.446 73.065 1.00 92.56 187 ARG A O 1
ATOM 1470 N N . GLN A 1 188 ? -46.309 -17.766 73.843 1.00 93.25 188 GLN A N 1
ATOM 1471 C CA . GLN A 1 188 ? -46.677 -17.028 72.629 1.00 93.25 188 GLN A CA 1
ATOM 1472 C C . GLN A 1 188 ? -45.774 -15.810 72.425 1.00 93.25 188 GLN A C 1
ATOM 1474 O O . GLN A 1 188 ? -45.317 -15.553 71.313 1.00 93.25 188 GLN A O 1
ATOM 1479 N N . ARG A 1 189 ? -45.438 -15.103 73.505 1.00 92.00 189 ARG A N 1
ATOM 1480 C CA . ARG A 1 189 ? -44.524 -13.963 73.484 1.00 92.00 189 ARG A CA 1
ATOM 1481 C C . ARG A 1 189 ? -43.112 -14.357 73.058 1.00 92.00 189 ARG A C 1
ATOM 1483 O O . ARG A 1 189 ? -42.557 -13.706 72.180 1.00 92.00 189 ARG A O 1
ATOM 1490 N N . THR A 1 190 ? -42.553 -15.431 73.613 1.00 93.06 190 THR A N 1
ATOM 1491 C CA . THR A 1 190 ? -41.231 -15.935 73.197 1.00 93.06 190 THR A CA 1
ATOM 1492 C C . THR A 1 190 ? -41.228 -16.425 71.744 1.00 93.06 190 THR A C 1
ATOM 1494 O O . THR A 1 190 ? -40.247 -16.206 71.036 1.00 93.06 190 THR A O 1
ATOM 1497 N N . CYS A 1 191 ? -42.333 -16.993 71.250 1.00 93.88 191 CYS A N 1
ATOM 1498 C CA . CYS A 1 191 ? -42.494 -17.325 69.830 1.00 93.88 191 CYS A CA 1
ATOM 1499 C C . CYS A 1 191 ? -42.539 -16.072 68.927 1.00 93.88 191 CYS A C 1
ATOM 1501 O O . CYS A 1 191 ? -41.885 -16.039 67.885 1.00 93.88 191 CYS A O 1
ATOM 1503 N N . LEU A 1 192 ? -43.244 -15.012 69.340 1.00 93.94 192 LEU A N 1
ATOM 1504 C CA . LEU A 1 192 ? -43.259 -13.727 68.627 1.00 93.94 192 LEU A CA 1
ATOM 1505 C C . LEU A 1 192 ? -41.885 -13.040 68.632 1.00 93.94 192 LEU A C 1
ATOM 1507 O O . LEU A 1 192 ? -41.478 -12.493 67.609 1.00 93.94 192 LEU A O 1
ATOM 1511 N N . GLU A 1 193 ? -41.155 -13.097 69.748 1.00 94.56 193 GLU A N 1
ATOM 1512 C CA . GLU A 1 193 ? -39.789 -12.571 69.856 1.00 94.56 193 GLU A CA 1
ATOM 1513 C C . GLU A 1 193 ? -38.833 -13.326 68.906 1.00 94.56 193 GLU A C 1
ATOM 1515 O O . GLU A 1 193 ? -38.088 -12.683 68.166 1.00 94.56 193 GLU A O 1
ATOM 1520 N N . GLN A 1 194 ? -38.934 -14.660 68.804 1.00 94.50 194 GLN A N 1
ATOM 1521 C CA . GLN A 1 194 ? -38.181 -15.462 67.822 1.00 94.50 194 GLN A CA 1
ATOM 1522 C C . GLN A 1 194 ? -38.516 -15.096 66.366 1.00 94.50 194 GLN A C 1
ATOM 1524 O O . GLN A 1 194 ? -37.611 -14.845 65.570 1.00 94.50 194 GLN A O 1
ATOM 1529 N N . LEU A 1 195 ? -39.804 -15.000 66.014 1.00 93.81 195 LEU A N 1
ATOM 1530 C CA . LEU A 1 195 ? -40.235 -14.587 64.671 1.00 93.81 195 LEU A CA 1
ATOM 1531 C C . LEU A 1 195 ? -39.746 -13.174 64.318 1.00 93.81 195 LEU A C 1
ATOM 1533 O O . LEU A 1 195 ? -39.374 -12.910 63.172 1.00 93.81 195 LEU A O 1
ATOM 1537 N N . GLN A 1 196 ? -39.707 -12.266 65.295 1.00 95.12 196 GLN A N 1
ATOM 1538 C CA . GLN A 1 196 ? -39.174 -10.922 65.105 1.00 95.12 196 GLN A CA 1
ATOM 1539 C C . GLN A 1 196 ? -37.650 -10.932 64.883 1.00 95.12 196 GLN A C 1
ATOM 1541 O O . GLN A 1 196 ? -37.170 -10.223 63.995 1.00 95.12 196 GLN A O 1
ATOM 1546 N N . GLU A 1 197 ? -36.890 -11.763 65.605 1.00 95.12 197 GLU A N 1
ATOM 1547 C CA . GLU A 1 197 ? -35.452 -11.956 65.359 1.00 95.12 197 GLU A CA 1
ATOM 1548 C C . GLU A 1 197 ? -35.167 -12.564 63.974 1.00 95.12 197 GLU A C 1
ATOM 1550 O O . GLU A 1 197 ? -34.235 -12.127 63.286 1.00 95.12 197 GLU A O 1
ATOM 1555 N N . GLU A 1 198 ? -35.986 -13.517 63.517 1.00 95.44 198 GLU A N 1
ATOM 1556 C CA . GLU A 1 198 ? -35.899 -14.077 62.164 1.00 95.44 198 GLU A CA 1
ATOM 1557 C C . GLU A 1 198 ? -36.188 -13.023 61.088 1.00 95.44 198 GLU A C 1
ATOM 1559 O O . GLU A 1 198 ? -35.421 -12.899 60.127 1.00 95.44 198 GLU A O 1
ATOM 1564 N N . CYS A 1 199 ? -37.232 -12.208 61.268 1.00 94.56 199 CYS A N 1
ATOM 1565 C CA . CYS A 1 199 ? -37.555 -11.099 60.369 1.00 94.56 199 CYS A CA 1
ATOM 1566 C C . CYS A 1 199 ? -36.409 -10.078 60.302 1.00 94.56 199 CYS A C 1
ATOM 1568 O O . CYS A 1 199 ? -35.979 -9.694 59.212 1.00 94.56 199 CYS A O 1
ATOM 1570 N N . ASP A 1 200 ? -35.840 -9.693 61.446 1.00 94.62 200 ASP A N 1
ATOM 1571 C CA . ASP A 1 200 ? -34.673 -8.808 61.518 1.00 94.62 200 ASP A CA 1
ATOM 1572 C C . ASP A 1 200 ? -33.429 -9.421 60.854 1.00 94.62 200 ASP A C 1
ATOM 1574 O O . ASP A 1 200 ? -32.615 -8.704 60.260 1.00 94.62 200 ASP A O 1
ATOM 1578 N N . CYS A 1 201 ? -33.253 -10.742 60.941 1.00 94.81 201 CYS A N 1
ATOM 1579 C CA . CYS A 1 201 ? -32.186 -11.472 60.261 1.00 94.81 201 CYS A CA 1
ATOM 1580 C C . CYS A 1 201 ? -32.376 -11.453 58.735 1.00 94.81 201 CYS A C 1
ATOM 1582 O O . CYS A 1 201 ? -31.438 -11.123 58.002 1.00 94.81 201 CYS A O 1
ATOM 1584 N N . GLN A 1 202 ? -33.589 -11.723 58.242 1.00 95.06 202 GLN A N 1
ATOM 1585 C CA . GLN A 1 202 ? -33.901 -11.648 56.812 1.00 95.06 202 GLN A CA 1
ATOM 1586 C C . GLN A 1 202 ? -33.775 -10.217 56.270 1.00 95.06 202 GLN A C 1
ATOM 1588 O O . GLN A 1 202 ? -33.144 -10.013 55.234 1.00 95.06 202 GLN A O 1
ATOM 1593 N N . MET A 1 203 ? -34.246 -9.205 57.004 1.00 94.31 203 MET A N 1
ATOM 1594 C CA . MET A 1 203 ? -34.096 -7.795 56.622 1.00 94.31 203 MET A CA 1
ATOM 1595 C C . MET A 1 203 ? -32.629 -7.345 56.559 1.00 94.31 203 MET A C 1
ATOM 1597 O O . MET A 1 203 ? -32.275 -6.522 55.713 1.00 94.31 203 MET A O 1
ATOM 1601 N N . LYS A 1 204 ? -31.744 -7.892 57.406 1.00 95.50 204 LYS A N 1
ATOM 1602 C CA . LYS A 1 204 ? -30.288 -7.666 57.300 1.00 95.50 204 LYS A CA 1
ATOM 1603 C C . LYS A 1 204 ? -29.700 -8.326 56.048 1.00 95.50 204 LYS A C 1
ATOM 1605 O O . LYS A 1 204 ? -28.890 -7.692 55.377 1.00 95.50 204 LYS A O 1
ATOM 1610 N N . LYS A 1 205 ? -30.128 -9.549 55.701 1.00 95.81 205 LYS A N 1
ATOM 1611 C CA . LYS A 1 205 ? -29.705 -10.243 54.467 1.00 95.81 205 LYS A CA 1
ATOM 1612 C C . LYS A 1 205 ? -30.155 -9.492 53.209 1.00 95.81 205 LYS A C 1
ATOM 1614 O O . LYS A 1 205 ? -29.330 -9.242 52.338 1.00 95.81 205 LYS A O 1
ATOM 1619 N N . LEU A 1 206 ? -31.418 -9.062 53.149 1.00 94.88 206 LEU A N 1
ATOM 1620 C CA . LEU A 1 206 ? -31.960 -8.280 52.029 1.00 94.88 206 LEU A CA 1
ATOM 1621 C C . LEU A 1 206 ? -31.202 -6.962 51.824 1.00 94.88 206 LEU A C 1
ATOM 1623 O O . LEU A 1 206 ? -30.827 -6.651 50.699 1.00 94.88 206 LEU A O 1
ATOM 1627 N N . LYS A 1 207 ? -30.884 -6.234 52.904 1.00 95.25 207 LYS A N 1
ATOM 1628 C CA . LYS A 1 207 ? -30.049 -5.021 52.830 1.00 95.25 207 LYS A CA 1
ATOM 1629 C C . LYS A 1 207 ? -28.623 -5.301 52.343 1.00 95.25 207 LYS A C 1
ATOM 1631 O O . LYS A 1 207 ? -28.051 -4.461 51.659 1.00 95.25 207 LYS A O 1
ATOM 1636 N N . GLY A 1 208 ? -28.053 -6.463 52.670 1.00 95.50 208 GLY A N 1
ATOM 1637 C CA . GLY A 1 208 ? -26.769 -6.909 52.115 1.00 95.50 208 GLY A CA 1
ATOM 1638 C C . GLY A 1 208 ? -26.841 -7.107 50.599 1.00 95.50 208 GLY A C 1
ATOM 1639 O O . GLY A 1 208 ? -26.083 -6.481 49.863 1.00 95.50 208 GLY A O 1
ATOM 1640 N N . LEU A 1 209 ? -27.822 -7.889 50.138 1.00 95.44 209 LEU A N 1
ATOM 1641 C CA . LEU A 1 209 ? -28.067 -8.149 48.714 1.00 95.44 209 LEU A CA 1
ATOM 1642 C C . LEU A 1 209 ? -28.386 -6.869 47.922 1.00 95.44 209 LEU A C 1
ATOM 1644 O O . LEU A 1 209 ? -27.999 -6.742 46.763 1.00 95.44 209 LEU A O 1
ATOM 1648 N N . GLU A 1 210 ? -29.071 -5.900 48.530 1.00 95.62 210 GLU A N 1
ATOM 1649 C CA . GLU A 1 210 ? -29.351 -4.607 47.901 1.00 95.62 210 GLU A CA 1
ATOM 1650 C C . GLU A 1 210 ? -28.074 -3.774 47.694 1.00 95.62 210 GLU A C 1
ATOM 1652 O O . GLU A 1 210 ? -27.901 -3.174 46.632 1.00 95.62 210 GLU A O 1
ATOM 1657 N N . VAL A 1 211 ? -27.139 -3.798 48.652 1.00 95.88 211 VAL A N 1
ATOM 1658 C CA . VAL A 1 211 ? -25.818 -3.163 48.507 1.00 95.88 211 VAL A CA 1
ATOM 1659 C C . VAL A 1 211 ? -24.970 -3.878 47.449 1.00 95.88 211 VAL A C 1
ATOM 1661 O O . VAL A 1 211 ? -24.361 -3.207 46.617 1.00 95.88 211 VAL A O 1
ATOM 1664 N N . GLU A 1 212 ? -24.965 -5.213 47.414 1.00 96.06 212 GLU A N 1
ATOM 1665 C CA . GLU A 1 212 ? -24.275 -5.990 46.368 1.00 96.06 212 GLU A CA 1
ATOM 1666 C C . GLU A 1 212 ? -24.848 -5.696 44.972 1.00 96.06 212 GLU A C 1
ATOM 1668 O O . GLU A 1 212 ? -24.098 -5.442 44.028 1.00 96.06 212 GLU A O 1
ATOM 1673 N N . LYS A 1 213 ? -26.179 -5.618 44.841 1.00 96.50 213 LYS A N 1
ATOM 1674 C CA . LYS A 1 213 ? -26.856 -5.215 43.599 1.00 96.50 213 LYS A CA 1
ATOM 1675 C C . LYS A 1 213 ? -26.446 -3.808 43.153 1.00 96.50 213 LYS A C 1
ATOM 1677 O O . LYS A 1 213 ? -26.214 -3.597 41.963 1.00 96.50 213 LYS A O 1
ATOM 1682 N N . GLN A 1 214 ? -26.351 -2.851 44.079 1.00 95.69 214 GLN A N 1
ATOM 1683 C CA . GLN A 1 214 ? -25.890 -1.491 43.773 1.00 95.69 214 GLN A CA 1
ATOM 1684 C C . GLN A 1 214 ? -24.422 -1.476 43.319 1.00 95.69 214 GLN A C 1
ATOM 1686 O O . GLN A 1 214 ? -24.102 -0.817 42.332 1.00 95.69 214 GLN A O 1
ATOM 1691 N N . GLN A 1 215 ? -23.545 -2.245 43.974 1.00 96.19 215 GLN A N 1
ATOM 1692 C CA . GLN A 1 215 ? -22.141 -2.389 43.572 1.00 96.19 215 GLN A CA 1
ATOM 1693 C C . GLN A 1 215 ? -22.016 -2.969 42.156 1.00 96.19 215 GLN A C 1
ATOM 1695 O O . GLN A 1 215 ? -21.384 -2.347 41.299 1.00 96.19 215 GLN A O 1
ATOM 1700 N N . LEU A 1 216 ? -22.691 -4.087 41.870 1.00 96.00 216 LEU A N 1
ATOM 1701 C CA . LEU A 1 216 ? -22.704 -4.707 40.540 1.00 96.00 216 LEU A CA 1
ATOM 1702 C C . LEU A 1 216 ? -23.244 -3.760 39.457 1.00 96.00 216 LEU A C 1
ATOM 1704 O O . LEU A 1 216 ? -22.670 -3.691 38.371 1.00 96.00 216 LEU A O 1
ATOM 1708 N N . ALA A 1 217 ? -24.289 -2.980 39.754 1.00 95.06 217 ALA A N 1
ATOM 1709 C CA . ALA A 1 217 ? -24.794 -1.959 38.836 1.00 95.06 217 ALA A CA 1
ATOM 1710 C C . ALA A 1 217 ? -23.735 -0.881 38.532 1.00 95.06 217 ALA A C 1
ATOM 1712 O O . ALA A 1 217 ? -23.530 -0.536 37.368 1.00 95.06 217 ALA A O 1
ATOM 1713 N N . THR A 1 218 ? -23.007 -0.387 39.543 1.00 95.69 218 THR A N 1
ATOM 1714 C CA . THR A 1 218 ? -21.919 0.582 39.314 1.00 95.69 218 THR A CA 1
ATOM 1715 C C . THR A 1 218 ? -20.734 -0.013 38.552 1.00 95.69 218 THR A C 1
ATOM 1717 O O . THR A 1 218 ? -20.141 0.679 37.726 1.00 95.69 218 THR A O 1
ATOM 1720 N N . GLU A 1 219 ? -20.404 -1.292 38.760 1.00 96.31 219 GLU A N 1
ATOM 1721 C CA . GLU A 1 219 ? -19.362 -1.950 37.967 1.00 96.31 219 GLU A CA 1
ATOM 1722 C C . GLU A 1 219 ? -19.770 -2.133 36.501 1.00 96.31 219 GLU A C 1
ATOM 1724 O O . GLU A 1 219 ? -18.919 -2.011 35.621 1.00 96.31 219 GLU A O 1
ATOM 1729 N N . LEU A 1 220 ? -21.043 -2.439 36.225 1.00 96.12 220 LEU A N 1
ATOM 1730 C CA . LEU A 1 220 ? -21.557 -2.562 34.859 1.00 96.12 220 LEU A CA 1
ATOM 1731 C C . LEU A 1 220 ? -21.439 -1.233 34.108 1.00 96.12 220 LEU A C 1
ATOM 1733 O O . LEU A 1 220 ? -20.827 -1.209 33.044 1.00 96.12 220 LEU A O 1
ATOM 1737 N N . VAL A 1 221 ? -21.869 -0.119 34.711 1.00 96.25 221 VAL A N 1
ATOM 1738 C CA . VAL A 1 221 ? -21.697 1.224 34.122 1.00 96.25 221 VAL A CA 1
ATOM 1739 C C . VAL A 1 221 ? -20.219 1.519 33.823 1.00 96.25 221 VAL A C 1
ATOM 1741 O O . VAL A 1 221 ? -19.884 1.943 32.720 1.00 96.25 221 VAL A O 1
ATOM 1744 N N . GLN A 1 222 ? -19.303 1.207 34.747 1.00 94.50 222 GLN A N 1
ATOM 1745 C CA . GLN A 1 222 ? -17.861 1.380 34.509 1.00 94.50 222 GLN A CA 1
ATOM 1746 C C . GLN A 1 222 ? -17.298 0.454 33.415 1.00 94.50 222 GLN A C 1
ATOM 1748 O O . GLN A 1 222 ? -16.298 0.797 32.776 1.00 94.50 222 GLN A O 1
ATOM 1753 N N . ARG A 1 223 ? -17.871 -0.741 33.217 1.00 94.88 223 ARG A N 1
ATOM 1754 C CA . ARG A 1 223 ? -17.501 -1.647 32.115 1.00 94.88 223 ARG A CA 1
ATOM 1755 C C . ARG A 1 223 ? -18.003 -1.094 30.780 1.00 94.88 223 ARG A C 1
ATOM 1757 O O . ARG A 1 223 ? -17.213 -1.045 29.839 1.00 94.88 223 ARG A O 1
ATOM 1764 N N . ASP A 1 224 ? -19.233 -0.595 30.723 1.00 93.88 224 ASP A N 1
ATOM 1765 C CA . ASP A 1 224 ? -19.823 -0.004 29.517 1.00 93.88 224 ASP A CA 1
ATOM 1766 C C . ASP A 1 224 ? -19.098 1.280 29.090 1.00 93.88 224 ASP A C 1
ATOM 1768 O O . ASP A 1 224 ? -18.782 1.449 27.911 1.00 93.88 224 ASP A O 1
ATOM 1772 N N . GLU A 1 225 ? -18.719 2.148 30.034 1.00 94.25 225 GLU A N 1
ATOM 1773 C CA . GLU A 1 225 ? -17.872 3.318 29.760 1.00 94.25 225 GLU A CA 1
ATOM 1774 C C . GLU A 1 225 ? -16.513 2.912 29.166 1.00 94.25 225 GLU A C 1
ATOM 1776 O O . GLU A 1 225 ? -16.074 3.467 28.153 1.00 94.25 225 GLU A O 1
ATOM 1781 N N . LYS A 1 226 ? -15.853 1.896 29.744 1.00 94.75 226 LYS A N 1
ATOM 1782 C CA . LYS A 1 226 ? -14.587 1.362 29.215 1.00 94.75 226 LYS A CA 1
ATOM 1783 C C . LYS A 1 226 ? -14.770 0.808 27.803 1.00 94.75 226 LYS A C 1
ATOM 1785 O O . LYS A 1 226 ? -13.986 1.173 26.926 1.00 94.75 226 LYS A O 1
ATOM 1790 N N . LEU A 1 227 ? -15.810 0.010 27.556 1.00 92.56 227 LEU A N 1
ATOM 1791 C CA . LEU A 1 227 ? -16.137 -0.508 26.225 1.00 92.56 227 LEU A CA 1
ATOM 1792 C C . LEU A 1 227 ? -16.409 0.623 25.222 1.00 92.56 227 LEU A C 1
ATOM 1794 O O . LEU A 1 227 ? -15.880 0.579 24.114 1.00 92.56 227 LEU A O 1
ATOM 1798 N N . CYS A 1 228 ? -17.113 1.687 25.617 1.00 90.62 228 CYS A N 1
ATOM 1799 C CA . CYS A 1 228 ? -17.315 2.869 24.775 1.00 90.62 228 CYS A CA 1
ATOM 1800 C C . CYS A 1 228 ? -15.993 3.575 24.428 1.00 90.62 228 CYS A C 1
ATOM 1802 O O . CYS A 1 228 ? -15.781 3.959 23.275 1.00 90.62 228 CYS A O 1
ATOM 1804 N N . THR A 1 229 ? -15.070 3.736 25.387 1.00 93.00 229 THR A N 1
ATOM 1805 C CA . THR A 1 229 ? -13.751 4.334 25.096 1.00 93.00 229 THR A CA 1
ATOM 1806 C C . THR A 1 229 ? -12.884 3.444 24.204 1.00 93.00 229 THR A C 1
ATOM 1808 O O . THR A 1 229 ? -12.190 3.963 23.329 1.00 93.00 229 THR A O 1
ATOM 1811 N N . LEU A 1 230 ? -12.946 2.119 24.373 1.00 92.06 230 LEU A N 1
ATOM 1812 C CA . LEU A 1 230 ? -12.257 1.159 23.510 1.00 92.06 230 LEU A CA 1
ATOM 1813 C C . LEU A 1 230 ? -12.845 1.164 22.095 1.00 92.06 230 LEU A C 1
ATOM 1815 O O . LEU A 1 230 ? -12.084 1.263 21.140 1.00 92.06 230 LEU A O 1
ATOM 1819 N N . GLY A 1 231 ? -14.173 1.169 21.952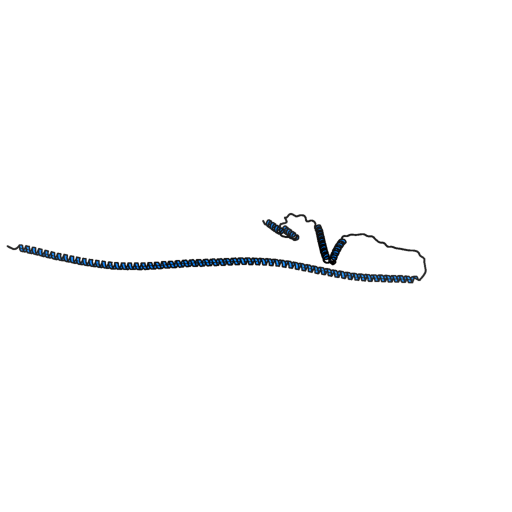 1.00 92.19 231 GLY A N 1
ATOM 1820 C CA . GLY A 1 231 ? -14.854 1.280 20.660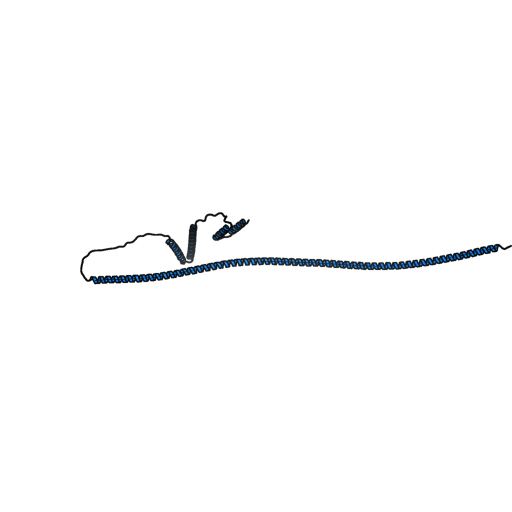 1.00 92.19 231 GLY A CA 1
ATOM 1821 C C . GLY A 1 231 ? -14.457 2.545 19.896 1.00 92.19 231 GLY A C 1
ATOM 1822 O O . GLY A 1 231 ? -14.128 2.469 18.715 1.00 92.19 231 GLY A O 1
ATOM 1823 N N . ARG A 1 232 ? -14.368 3.698 20.580 1.00 91.62 232 ARG A N 1
ATOM 1824 C CA . ARG A 1 232 ? -13.837 4.936 19.978 1.00 91.62 232 ARG A CA 1
ATOM 1825 C C . ARG A 1 232 ? -12.382 4.779 19.529 1.00 91.62 232 ARG A C 1
ATOM 1827 O O . ARG A 1 232 ? -12.071 5.141 18.401 1.00 91.62 232 ARG A O 1
ATOM 1834 N N . LYS A 1 233 ? -11.499 4.224 20.371 1.00 92.12 233 LYS A N 1
ATOM 1835 C CA . LYS A 1 233 ? -10.082 3.995 20.018 1.00 92.12 233 LYS A CA 1
ATOM 1836 C C . LYS A 1 233 ? -9.920 3.061 18.816 1.00 92.12 233 LYS A C 1
ATOM 1838 O O . LYS A 1 233 ? -9.114 3.352 17.943 1.00 92.12 233 LYS A O 1
ATOM 1843 N N . VAL A 1 234 ? -10.702 1.981 18.750 1.00 92.88 234 VAL A N 1
ATOM 1844 C CA . VAL A 1 234 ? -10.716 1.057 17.604 1.00 92.88 234 VAL A CA 1
ATOM 1845 C C . VAL A 1 234 ? -11.216 1.766 16.343 1.00 92.88 234 VAL A C 1
ATOM 1847 O O . VAL A 1 234 ? -10.591 1.623 15.298 1.00 92.88 234 VAL A O 1
ATOM 1850 N N . GLY A 1 235 ? -12.269 2.584 16.438 1.00 91.44 235 GLY A N 1
ATOM 1851 C CA . GLY A 1 235 ? -12.757 3.391 15.315 1.00 91.44 235 GLY A CA 1
ATOM 1852 C C . GLY A 1 235 ? -11.720 4.393 14.790 1.00 91.44 235 GLY A C 1
ATOM 1853 O O . GLY A 1 235 ? -11.519 4.482 13.582 1.00 91.44 235 GLY A O 1
ATOM 1854 N N . PHE A 1 236 ? -11.007 5.094 15.681 1.00 90.62 236 PHE A N 1
ATOM 1855 C CA . PHE A 1 236 ? -9.902 5.978 15.289 1.00 90.62 236 PHE A CA 1
ATOM 1856 C C . PHE A 1 236 ? -8.755 5.206 14.622 1.00 90.62 236 PHE A C 1
ATOM 1858 O O . PHE A 1 236 ? -8.334 5.592 13.537 1.00 90.62 236 PHE A O 1
ATOM 1865 N N . ALA A 1 237 ? -8.316 4.083 15.197 1.00 90.00 237 ALA A N 1
ATOM 1866 C CA . ALA A 1 237 ? -7.255 3.260 14.612 1.00 90.00 237 ALA A CA 1
ATOM 1867 C C . ALA A 1 237 ? -7.646 2.681 13.236 1.00 90.00 237 ALA A C 1
ATOM 1869 O O . ALA A 1 237 ? -6.829 2.652 12.320 1.00 90.00 237 ALA A O 1
ATOM 1870 N N . GLN A 1 238 ? -8.905 2.264 13.049 1.00 90.44 238 GLN A N 1
ATOM 1871 C CA . GLN A 1 238 ? -9.416 1.831 11.742 1.00 90.44 238 GLN A CA 1
ATOM 1872 C C . GLN A 1 238 ? -9.416 2.972 10.715 1.00 90.44 238 GLN A C 1
ATOM 1874 O O . GLN A 1 238 ? -9.067 2.747 9.557 1.00 90.44 238 GLN A O 1
ATOM 1879 N N . PHE A 1 239 ? -9.772 4.192 11.128 1.00 92.25 239 PHE A N 1
ATOM 1880 C CA . PHE A 1 239 ? -9.729 5.371 10.263 1.00 92.25 239 PHE A CA 1
ATOM 1881 C C . PHE A 1 239 ? -8.292 5.769 9.885 1.00 92.25 239 PHE A C 1
ATOM 1883 O O . PHE A 1 239 ? -8.034 6.101 8.728 1.00 92.25 239 PHE A O 1
ATOM 1890 N N . GLU A 1 240 ? -7.345 5.694 10.823 1.00 93.00 240 GLU A N 1
ATOM 1891 C CA . GLU A 1 240 ? -5.922 5.937 10.557 1.00 93.00 240 GLU A CA 1
ATOM 1892 C C . GLU A 1 240 ? -5.355 4.907 9.572 1.00 93.00 240 GLU A C 1
ATOM 1894 O O . GLU A 1 240 ? -4.814 5.304 8.541 1.00 93.00 240 GLU A O 1
ATOM 1899 N N . LEU A 1 241 ? -5.597 3.609 9.791 1.00 92.94 241 LEU A N 1
ATOM 1900 C CA . LEU A 1 241 ? -5.197 2.542 8.862 1.00 92.94 241 LEU A CA 1
ATOM 1901 C C . LEU A 1 241 ? -5.822 2.704 7.465 1.00 92.94 241 LEU A C 1
ATOM 1903 O O . LEU A 1 241 ? -5.163 2.456 6.454 1.00 92.94 241 LEU A O 1
ATOM 1907 N N . PHE A 1 242 ? -7.084 3.138 7.382 1.00 94.25 242 PHE A N 1
ATOM 1908 C CA . PHE A 1 242 ? -7.733 3.439 6.104 1.00 94.25 242 PHE A CA 1
ATOM 1909 C C . PHE A 1 242 ? -7.044 4.611 5.385 1.00 94.25 242 PHE A C 1
ATOM 1911 O O . PHE A 1 242 ? -6.750 4.527 4.192 1.00 94.25 242 PHE A O 1
ATOM 1918 N N . ARG A 1 243 ? -6.721 5.684 6.116 1.00 94.69 243 ARG A N 1
ATOM 1919 C CA . ARG A 1 243 ? -6.024 6.861 5.581 1.00 94.69 243 ARG A CA 1
ATOM 1920 C C . ARG A 1 243 ? -4.597 6.540 5.128 1.00 94.69 243 ARG A C 1
ATOM 1922 O O . ARG A 1 243 ? -4.181 7.010 4.071 1.00 94.69 243 ARG A O 1
ATOM 1929 N N . GLU A 1 244 ? -3.855 5.746 5.895 1.00 95.06 244 GLU A N 1
ATOM 1930 C CA . GLU A 1 244 ? -2.520 5.264 5.517 1.00 95.06 244 GLU A CA 1
ATOM 1931 C C . GLU A 1 244 ? -2.577 4.411 4.249 1.00 95.06 244 GLU A C 1
ATOM 1933 O O . GLU A 1 244 ? -1.771 4.602 3.338 1.00 95.06 244 GLU A O 1
ATOM 1938 N N . ARG A 1 245 ? -3.583 3.536 4.138 1.00 95.44 245 ARG A N 1
ATOM 1939 C CA . ARG A 1 245 ? -3.815 2.734 2.935 1.00 95.44 245 ARG A CA 1
ATOM 1940 C C . ARG A 1 245 ? -4.109 3.596 1.705 1.00 95.44 245 ARG A C 1
ATOM 1942 O O . ARG A 1 245 ? -3.499 3.360 0.665 1.00 95.44 245 ARG A O 1
ATOM 1949 N N . GLU A 1 246 ? -4.972 4.612 1.806 1.00 95.38 246 GLU A N 1
ATOM 1950 C CA . GLU A 1 246 ? -5.204 5.550 0.693 1.00 95.38 246 GLU A CA 1
ATOM 1951 C C . GLU A 1 246 ? -3.922 6.282 0.271 1.00 95.38 246 GLU A C 1
ATOM 1953 O O . GLU A 1 246 ? -3.683 6.486 -0.922 1.00 95.38 246 GLU A O 1
ATOM 1958 N N . LEU A 1 247 ? -3.093 6.703 1.233 1.00 94.75 247 LEU A N 1
ATOM 1959 C CA . LEU A 1 247 ? -1.823 7.372 0.945 1.00 94.75 247 LEU A CA 1
ATOM 1960 C C . LEU A 1 247 ? -0.852 6.427 0.230 1.00 94.75 247 LEU A C 1
ATOM 1962 O O . LEU A 1 247 ? -0.308 6.801 -0.809 1.00 94.75 247 LEU A O 1
ATOM 1966 N N . PHE A 1 248 ? -0.708 5.193 0.716 1.00 96.62 248 PHE A N 1
ATOM 1967 C CA . PHE A 1 248 ? 0.125 4.165 0.095 1.00 96.62 248 PHE A CA 1
ATOM 1968 C C . PHE A 1 248 ? -0.342 3.815 -1.328 1.00 96.62 248 PHE A C 1
ATOM 1970 O O . PHE A 1 248 ? 0.470 3.742 -2.251 1.00 96.62 248 PHE A O 1
ATOM 1977 N N . GLU A 1 249 ? -1.651 3.661 -1.548 1.00 96.19 249 GLU A N 1
ATOM 1978 C CA . GLU A 1 249 ? -2.213 3.396 -2.878 1.00 96.19 249 GLU A CA 1
ATOM 1979 C C . GLU A 1 249 ? -1.977 4.581 -3.841 1.00 96.19 249 GLU A C 1
ATOM 1981 O O . GLU A 1 249 ? -1.579 4.367 -4.990 1.00 96.19 249 GLU A O 1
ATOM 1986 N N . ARG A 1 250 ? -2.095 5.835 -3.372 1.00 96.69 250 ARG A N 1
ATOM 1987 C CA . ARG A 1 250 ? -1.748 7.039 -4.158 1.00 96.69 250 ARG A CA 1
ATOM 1988 C C . ARG A 1 250 ? -0.252 7.142 -4.464 1.00 96.69 250 ARG A C 1
ATOM 1990 O O . ARG A 1 250 ? 0.117 7.576 -5.556 1.00 96.69 250 ARG A O 1
ATOM 1997 N N . GLU A 1 251 ? 0.628 6.774 -3.536 1.00 96.75 251 GLU A N 1
ATOM 1998 C CA . GLU A 1 251 ? 2.075 6.754 -3.782 1.00 96.75 251 GLU A CA 1
ATOM 1999 C C . GLU A 1 251 ? 2.472 5.665 -4.775 1.00 96.75 251 GLU A C 1
ATOM 2001 O O . GLU A 1 251 ? 3.229 5.942 -5.708 1.00 96.75 251 GLU A O 1
ATOM 2006 N N . ARG A 1 252 ? 1.884 4.471 -4.660 1.00 97.44 252 ARG A N 1
ATOM 2007 C CA . ARG A 1 252 ? 2.055 3.381 -5.625 1.00 97.44 252 ARG A CA 1
ATOM 2008 C C . ARG A 1 252 ? 1.626 3.802 -7.034 1.00 97.44 252 ARG A C 1
ATOM 2010 O O . ARG A 1 252 ? 2.378 3.583 -7.980 1.00 97.44 252 ARG A O 1
ATOM 2017 N N . GLN A 1 253 ? 0.479 4.471 -7.179 1.00 96.81 253 GLN A N 1
ATOM 2018 C CA . GLN A 1 253 ? 0.035 5.030 -8.466 1.00 96.81 253 GLN A CA 1
ATOM 2019 C C . GLN A 1 253 ? 1.016 6.081 -9.014 1.00 96.81 253 GLN A C 1
ATOM 2021 O O . GLN A 1 253 ? 1.362 6.046 -10.193 1.00 96.81 253 GLN A O 1
ATOM 2026 N N . LYS A 1 254 ? 1.529 6.990 -8.169 1.00 97.62 254 LYS A N 1
ATOM 2027 C CA . LYS A 1 254 ? 2.556 7.968 -8.578 1.00 97.62 254 LYS A CA 1
ATOM 2028 C C . LYS A 1 254 ? 3.853 7.297 -9.040 1.00 97.62 254 LYS A C 1
ATOM 2030 O O . LYS A 1 254 ? 4.461 7.775 -9.994 1.00 97.62 254 LYS A O 1
ATOM 2035 N N . GLN A 1 255 ? 4.292 6.228 -8.375 1.00 96.69 255 GLN A N 1
ATOM 2036 C CA . GLN A 1 255 ? 5.476 5.462 -8.778 1.00 96.69 255 GLN A CA 1
ATOM 2037 C C . GLN A 1 255 ? 5.242 4.730 -10.104 1.00 96.69 255 GLN A C 1
ATOM 2039 O O . GLN A 1 255 ? 6.083 4.816 -10.994 1.00 96.69 255 GLN A O 1
ATOM 2044 N N . GLN A 1 256 ? 4.080 4.098 -10.280 1.00 96.94 256 GLN A N 1
ATOM 2045 C CA . GLN A 1 256 ? 3.715 3.441 -11.534 1.00 96.94 256 GLN A CA 1
ATOM 2046 C C . GLN A 1 256 ? 3.698 4.430 -12.713 1.00 96.94 256 GLN A C 1
ATOM 2048 O O . GLN A 1 256 ? 4.344 4.176 -13.725 1.00 96.94 256 GLN A O 1
ATOM 2053 N N . LEU A 1 257 ? 3.083 5.607 -12.552 1.00 97.62 257 LEU A N 1
ATOM 2054 C CA . LEU A 1 257 ? 3.084 6.657 -13.581 1.00 97.62 257 LEU A CA 1
ATOM 2055 C C . LEU A 1 257 ? 4.487 7.210 -13.893 1.00 97.62 257 LEU A C 1
ATOM 2057 O O . LEU A 1 257 ? 4.724 7.671 -15.010 1.00 97.62 257 LEU A O 1
ATOM 2061 N N . LYS A 1 258 ? 5.428 7.192 -12.937 1.00 97.31 258 LYS A N 1
ATOM 2062 C CA . LYS A 1 258 ? 6.839 7.523 -13.211 1.00 97.31 258 LYS A CA 1
ATOM 2063 C C . LYS A 1 258 ? 7.493 6.447 -14.077 1.00 97.31 258 LYS A C 1
ATOM 2065 O O . LYS A 1 258 ? 8.073 6.792 -15.101 1.00 97.31 258 LYS A O 1
ATOM 2070 N N . LEU A 1 259 ? 7.336 5.174 -13.711 1.00 97.62 259 LEU A N 1
ATOM 2071 C CA . LEU A 1 259 ? 7.883 4.040 -14.463 1.00 97.62 259 LEU A CA 1
ATOM 2072 C C . LEU A 1 259 ? 7.311 3.961 -15.885 1.00 97.62 259 LEU A C 1
ATOM 2074 O O . LEU A 1 259 ? 8.056 3.721 -16.828 1.00 97.62 259 LEU A O 1
ATOM 2078 N N . GLU A 1 260 ? 6.016 4.223 -16.068 1.00 97.56 260 GLU A N 1
ATOM 2079 C CA . GLU A 1 260 ? 5.382 4.272 -17.393 1.00 97.56 260 GLU A CA 1
ATOM 2080 C C . GLU A 1 260 ? 5.942 5.417 -18.257 1.00 97.56 260 GLU A C 1
ATOM 2082 O O . GLU A 1 260 ? 6.210 5.219 -19.441 1.00 97.56 260 GLU A O 1
ATOM 2087 N N . ARG A 1 261 ? 6.208 6.595 -17.674 1.00 97.81 261 ARG A N 1
ATOM 2088 C CA . ARG A 1 261 ? 6.857 7.718 -18.380 1.00 97.81 261 ARG A CA 1
ATOM 2089 C C . ARG A 1 261 ? 8.316 7.434 -18.730 1.00 97.81 261 ARG A C 1
ATOM 2091 O O . ARG A 1 261 ? 8.750 7.779 -19.826 1.00 97.81 261 ARG A O 1
ATOM 2098 N N . GLU A 1 262 ? 9.072 6.823 -17.822 1.00 97.75 262 GLU A N 1
ATOM 2099 C CA . GLU A 1 262 ? 10.462 6.422 -18.073 1.00 97.75 262 GLU A CA 1
ATOM 2100 C C . GLU A 1 262 ? 10.537 5.333 -19.147 1.00 97.75 262 GLU A C 1
ATOM 2102 O O . GLU A 1 262 ? 11.354 5.440 -20.059 1.00 97.75 262 GLU A O 1
ATOM 2107 N N . LYS A 1 263 ? 9.625 4.354 -19.114 1.00 98.06 263 LYS A N 1
ATOM 2108 C CA . LYS A 1 263 ? 9.477 3.342 -20.163 1.00 98.06 263 LYS A CA 1
ATOM 2109 C C . LYS A 1 263 ? 9.209 3.981 -21.530 1.00 98.06 263 LYS A C 1
ATOM 2111 O O . LYS A 1 263 ? 9.959 3.711 -22.460 1.00 98.06 263 LYS A O 1
ATOM 2116 N N . LEU A 1 264 ? 8.210 4.863 -21.641 1.00 97.88 264 LEU A N 1
ATOM 2117 C CA . LEU A 1 264 ? 7.886 5.548 -22.902 1.00 97.88 264 LEU A CA 1
ATOM 2118 C C . LEU A 1 264 ? 9.058 6.389 -23.434 1.00 97.88 264 LEU A C 1
ATOM 2120 O O . LEU A 1 264 ? 9.281 6.448 -24.642 1.00 97.88 264 LEU A O 1
ATOM 2124 N N . ARG A 1 265 ? 9.834 7.021 -22.543 1.00 98.06 265 ARG A N 1
ATOM 2125 C CA . ARG A 1 265 ? 11.059 7.736 -22.923 1.00 98.06 265 ARG A CA 1
ATOM 2126 C C . ARG A 1 265 ? 12.117 6.782 -23.481 1.00 98.06 265 ARG A C 1
ATOM 2128 O O . ARG A 1 265 ? 12.670 7.058 -24.538 1.00 98.06 265 ARG A O 1
ATOM 2135 N N . LEU A 1 266 ? 12.378 5.665 -22.802 1.00 97.81 266 LEU A N 1
ATOM 2136 C CA . LEU A 1 266 ? 13.350 4.667 -23.258 1.00 97.81 266 LEU A CA 1
ATOM 2137 C C . LEU A 1 266 ? 12.925 4.013 -24.582 1.00 97.81 266 LEU A C 1
ATOM 2139 O O . LEU A 1 266 ? 13.772 3.783 -25.439 1.00 97.81 266 LEU A O 1
ATOM 2143 N N . GLU A 1 267 ? 11.630 3.764 -24.786 1.00 97.94 267 GLU A N 1
ATOM 2144 C CA . GLU A 1 267 ? 11.086 3.270 -26.059 1.00 97.94 267 GLU A CA 1
ATOM 2145 C C . GLU A 1 267 ? 11.298 4.281 -27.200 1.00 97.94 267 GLU A C 1
ATOM 2147 O O . GLU A 1 267 ? 11.690 3.889 -28.301 1.00 97.94 267 GLU A O 1
ATOM 2152 N N . ALA A 1 268 ? 11.134 5.584 -26.939 1.00 97.56 268 ALA A N 1
ATOM 2153 C CA . ALA A 1 268 ? 11.447 6.637 -27.907 1.00 97.56 268 ALA A CA 1
ATOM 2154 C C . ALA A 1 268 ? 12.957 6.728 -28.216 1.00 97.56 268 ALA A C 1
ATOM 2156 O O . ALA A 1 268 ? 13.332 6.804 -29.389 1.00 97.56 268 ALA A O 1
ATOM 2157 N N . ASP A 1 269 ? 13.818 6.657 -27.194 1.00 97.38 269 ASP A N 1
ATOM 2158 C CA . ASP A 1 269 ? 15.282 6.676 -27.343 1.00 97.38 269 ASP A CA 1
ATOM 2159 C C . ASP A 1 269 ? 15.785 5.453 -28.150 1.00 97.38 269 ASP A C 1
ATOM 2161 O O . ASP A 1 269 ? 16.689 5.574 -28.983 1.00 97.38 269 ASP A O 1
ATOM 2165 N N . VAL A 1 270 ? 15.186 4.269 -27.949 1.00 97.94 270 VAL A N 1
ATOM 2166 C CA . VAL A 1 270 ? 15.469 3.057 -28.743 1.00 97.94 270 VAL A CA 1
ATOM 2167 C C . VAL A 1 270 ? 15.026 3.243 -30.193 1.00 97.94 270 VAL A C 1
ATOM 2169 O O . VAL A 1 270 ? 15.840 3.059 -31.096 1.00 97.94 270 VAL A O 1
ATOM 2172 N N . ALA A 1 271 ? 13.787 3.685 -30.430 1.00 97.62 271 ALA A N 1
ATOM 2173 C CA . ALA A 1 271 ? 13.271 3.910 -31.781 1.00 97.62 271 ALA A CA 1
ATOM 2174 C C . ALA A 1 271 ? 14.075 4.973 -32.558 1.00 97.62 271 ALA A C 1
ATOM 2176 O O . ALA A 1 271 ? 14.209 4.879 -33.780 1.00 97.62 271 ALA A O 1
ATOM 2177 N N . GLN A 1 272 ? 14.643 5.975 -31.876 1.00 97.56 272 GLN A N 1
ATOM 2178 C CA . GLN A 1 272 ? 15.579 6.918 -32.490 1.00 97.56 272 GLN A CA 1
ATOM 2179 C C . GLN A 1 272 ? 16.885 6.221 -32.906 1.00 97.56 272 GLN A C 1
ATOM 2181 O O . GLN A 1 272 ? 17.280 6.320 -34.069 1.00 97.56 272 GLN A O 1
ATOM 2186 N N . ARG A 1 273 ? 17.524 5.467 -32.003 1.00 97.75 273 ARG A N 1
ATOM 2187 C CA . ARG A 1 273 ? 18.770 4.738 -32.308 1.00 97.75 273 ARG A CA 1
ATOM 2188 C C . ARG A 1 273 ? 18.600 3.691 -33.405 1.00 97.75 273 ARG A C 1
ATOM 2190 O O . ARG A 1 273 ? 19.542 3.426 -34.148 1.00 97.75 273 ARG A O 1
ATOM 2197 N N . GLU A 1 274 ? 17.425 3.085 -33.532 1.00 97.81 274 GLU A N 1
ATOM 2198 C CA . GLU A 1 274 ? 17.115 2.175 -34.639 1.00 97.81 274 GLU A CA 1
ATOM 2199 C C . GLU A 1 274 ? 17.084 2.904 -35.990 1.00 97.81 274 GLU A C 1
ATOM 2201 O O . GLU A 1 274 ? 17.633 2.390 -36.966 1.00 97.81 274 GLU A O 1
ATOM 2206 N N . ARG A 1 275 ? 16.535 4.127 -36.047 1.00 97.62 275 ARG A N 1
ATOM 2207 C CA . ARG A 1 275 ? 16.566 4.976 -37.255 1.00 97.62 275 ARG A CA 1
ATOM 2208 C C . ARG A 1 275 ? 17.983 5.423 -37.603 1.00 97.62 275 ARG A C 1
ATOM 2210 O O . ARG A 1 275 ? 18.371 5.321 -38.762 1.00 97.62 275 ARG A O 1
ATOM 2217 N N . GLU A 1 276 ? 18.766 5.852 -36.615 1.00 97.38 276 GLU A N 1
ATOM 2218 C CA . GLU A 1 276 ? 20.179 6.225 -36.798 1.00 97.38 276 GLU A CA 1
ATOM 2219 C C . GLU A 1 276 ? 20.998 5.038 -37.340 1.00 97.38 276 GLU A C 1
ATOM 2221 O O . GLU A 1 276 ? 21.726 5.172 -38.322 1.00 97.38 276 GLU A O 1
ATOM 2226 N N . ASN A 1 277 ? 20.811 3.835 -36.782 1.00 97.12 277 ASN A N 1
ATOM 2227 C CA . ASN A 1 277 ? 21.435 2.613 -37.300 1.00 97.12 277 ASN A CA 1
ATOM 2228 C C . ASN A 1 277 ? 20.957 2.245 -38.714 1.00 97.12 277 ASN A C 1
ATOM 2230 O O . ASN A 1 277 ? 21.752 1.750 -39.515 1.00 97.12 277 ASN A O 1
ATOM 2234 N N . ALA A 1 278 ? 19.679 2.458 -39.039 1.00 97.19 278 ALA A N 1
ATOM 2235 C CA . ALA A 1 278 ? 19.158 2.228 -40.385 1.00 97.19 278 ALA A CA 1
ATOM 2236 C C . ALA A 1 278 ? 19.787 3.194 -41.405 1.00 97.19 278 ALA A C 1
ATOM 2238 O O . ALA A 1 278 ? 20.221 2.745 -42.465 1.00 97.19 278 ALA A O 1
ATOM 2239 N N . GLN A 1 279 ? 19.924 4.478 -41.060 1.00 97.75 279 GLN A N 1
ATOM 2240 C CA . GLN A 1 279 ? 20.616 5.467 -41.889 1.00 97.75 279 GLN A CA 1
ATOM 2241 C C . GLN A 1 279 ? 22.091 5.090 -42.099 1.00 97.75 279 GLN A C 1
ATOM 2243 O O . GLN A 1 279 ? 22.540 5.000 -43.239 1.00 97.75 279 GLN A O 1
ATOM 2248 N N . LEU A 1 280 ? 22.829 4.773 -41.030 1.00 97.62 280 LEU A N 1
ATOM 2249 C CA . LEU A 1 280 ? 24.237 4.365 -41.130 1.00 97.62 280 LEU A CA 1
ATOM 2250 C C . LEU A 1 280 ? 24.433 3.115 -42.004 1.00 97.62 280 LEU A C 1
ATOM 2252 O O . LEU A 1 280 ? 25.447 2.997 -42.693 1.00 97.62 280 LEU A O 1
ATOM 2256 N N . ARG A 1 281 ? 23.470 2.183 -42.016 1.00 97.75 281 ARG A N 1
ATOM 2257 C CA . ARG A 1 281 ? 23.484 1.023 -42.924 1.00 97.75 281 ARG A CA 1
ATOM 2258 C C . ARG A 1 281 ? 23.311 1.421 -44.390 1.00 97.75 281 ARG A C 1
ATOM 2260 O O . ARG A 1 281 ? 23.980 0.821 -45.226 1.00 97.75 281 ARG A O 1
ATOM 2267 N N . LEU A 1 282 ? 22.462 2.406 -44.694 1.00 97.44 282 LEU A N 1
ATOM 2268 C CA . LEU A 1 282 ? 22.313 2.944 -46.052 1.00 97.44 282 LEU A CA 1
ATOM 2269 C C . LEU A 1 282 ? 23.607 3.634 -46.502 1.00 97.44 282 LEU A C 1
ATOM 2271 O O . LEU A 1 282 ? 24.178 3.223 -47.507 1.00 97.44 282 LEU A O 1
ATOM 2275 N N . GLU A 1 283 ? 24.158 4.542 -45.691 1.00 97.31 283 GLU A N 1
ATOM 2276 C CA . GLU A 1 283 ? 25.439 5.211 -45.979 1.00 97.31 283 GLU A CA 1
ATOM 2277 C C . GLU A 1 283 ? 26.601 4.214 -46.162 1.00 97.31 283 GLU A C 1
ATOM 2279 O O . GLU A 1 283 ? 27.510 4.427 -46.967 1.00 97.31 283 GLU A O 1
ATOM 2284 N N . CYS A 1 284 ? 26.603 3.105 -45.412 1.00 96.50 284 CYS A N 1
ATOM 2285 C CA . CYS A 1 284 ? 27.589 2.035 -45.577 1.00 96.50 284 CYS A CA 1
ATOM 2286 C C . CYS A 1 284 ? 27.382 1.208 -46.850 1.00 96.50 284 CYS A C 1
ATOM 2288 O O . CYS A 1 284 ? 28.341 0.596 -47.315 1.00 96.50 284 CYS A O 1
ATOM 2290 N N . ASN A 1 285 ? 26.167 1.132 -47.392 1.00 97.25 285 ASN A N 1
ATOM 2291 C CA . ASN A 1 285 ? 25.900 0.444 -48.652 1.00 97.25 285 ASN A CA 1
ATOM 2292 C C . ASN A 1 285 ? 26.256 1.338 -49.845 1.00 97.25 285 ASN A C 1
ATOM 2294 O O . ASN A 1 285 ? 27.004 0.885 -50.704 1.00 97.25 285 ASN A O 1
ATOM 2298 N N . GLU A 1 286 ? 25.881 2.620 -49.819 1.00 97.12 286 GLU A N 1
ATOM 2299 C CA . GLU A 1 286 ? 26.321 3.625 -50.802 1.00 97.12 286 GLU A CA 1
ATOM 2300 C C . GLU A 1 286 ? 27.855 3.644 -50.925 1.00 97.12 286 GLU A C 1
ATOM 2302 O O . GLU A 1 286 ? 28.409 3.491 -52.011 1.00 97.12 286 GLU A O 1
ATOM 2307 N N . LYS A 1 287 ? 28.572 3.696 -49.791 1.00 97.19 287 LYS A N 1
ATOM 2308 C CA . LYS A 1 287 ? 30.047 3.644 -49.773 1.00 97.19 287 LYS A CA 1
ATOM 2309 C C . LYS A 1 287 ? 30.625 2.330 -50.318 1.00 97.19 287 LYS A C 1
ATOM 2311 O O . LYS A 1 287 ? 31.744 2.343 -50.825 1.00 97.19 287 LYS A O 1
ATOM 2316 N N . LYS A 1 288 ? 29.913 1.198 -50.228 1.00 97.12 288 LYS A N 1
ATOM 2317 C CA . LYS A 1 288 ? 30.346 -0.071 -50.850 1.00 97.12 288 LYS A CA 1
ATOM 2318 C C . LYS A 1 288 ? 30.141 -0.051 -52.359 1.00 97.12 288 LYS A C 1
ATOM 2320 O O . LYS A 1 288 ? 31.022 -0.520 -53.072 1.00 97.12 288 LYS A O 1
ATOM 2325 N N . GLU A 1 289 ? 29.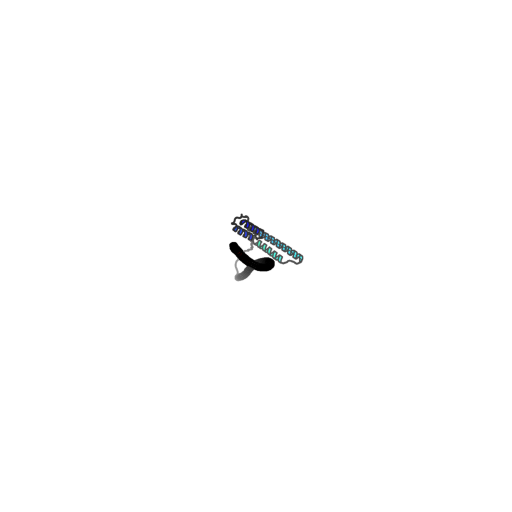026 0.492 -52.837 1.00 96.69 289 GLU A N 1
ATOM 2326 C CA . GLU A 1 289 ? 28.749 0.652 -54.269 1.00 96.69 289 GLU A CA 1
ATOM 2327 C C . GLU A 1 289 ? 29.783 1.589 -54.918 1.00 96.69 289 GLU A C 1
ATOM 2329 O O . GLU A 1 289 ? 30.374 1.243 -55.941 1.00 96.69 289 GLU A O 1
ATOM 2334 N N . ASP A 1 290 ? 30.129 2.692 -54.248 1.00 96.56 290 ASP A N 1
ATOM 2335 C CA . ASP A 1 290 ? 31.233 3.593 -54.612 1.00 96.56 290 ASP A CA 1
ATOM 2336 C C . ASP A 1 290 ? 32.594 2.881 -54.722 1.00 96.56 290 ASP A C 1
ATOM 2338 O O . ASP A 1 290 ? 33.393 3.174 -55.618 1.00 96.56 290 ASP A O 1
ATOM 2342 N N . ILE A 1 291 ? 32.896 1.972 -53.788 1.00 96.44 291 ILE A N 1
ATOM 2343 C CA . ILE A 1 291 ? 34.132 1.176 -53.807 1.00 96.44 291 ILE A CA 1
ATOM 2344 C C . ILE A 1 291 ? 34.106 0.201 -54.988 1.00 96.44 291 ILE A C 1
ATOM 2346 O O . ILE A 1 291 ? 35.065 0.168 -55.755 1.00 96.44 291 ILE A O 1
ATOM 2350 N N . GLN A 1 292 ? 33.003 -0.523 -55.193 1.00 96.69 292 GLN A N 1
ATOM 2351 C CA . GLN A 1 292 ? 32.846 -1.463 -56.309 1.00 96.69 292 GLN A CA 1
ATOM 2352 C C . GLN A 1 292 ? 32.956 -0.764 -57.673 1.00 96.69 292 GLN A C 1
ATOM 2354 O O . GLN A 1 292 ? 33.622 -1.273 -58.577 1.00 96.69 292 GLN A O 1
ATOM 2359 N N . ALA A 1 293 ? 32.379 0.432 -57.824 1.00 96.69 293 ALA A N 1
ATOM 2360 C CA . ALA A 1 293 ? 32.527 1.243 -59.031 1.00 96.69 293 ALA A CA 1
ATOM 2361 C C . ALA A 1 293 ? 34.003 1.600 -59.299 1.00 96.69 293 ALA A C 1
ATOM 2363 O O . ALA A 1 293 ? 34.507 1.391 -60.406 1.00 96.69 293 ALA A O 1
ATOM 2364 N N . LYS A 1 294 ? 34.732 2.048 -58.266 1.00 97.31 294 LYS A N 1
ATOM 2365 C CA . LYS A 1 294 ? 36.171 2.355 -58.357 1.00 97.31 294 LYS A CA 1
ATOM 2366 C C . LYS A 1 294 ? 37.019 1.114 -58.651 1.00 97.31 294 LYS A C 1
ATOM 2368 O O . LYS A 1 294 ? 37.986 1.211 -59.403 1.00 97.31 294 LYS A O 1
ATOM 2373 N N . GLU A 1 295 ? 36.666 -0.052 -58.115 1.00 97.25 295 GLU A N 1
ATOM 2374 C CA . GLU A 1 295 ? 37.328 -1.324 -58.433 1.00 97.25 295 GLU A CA 1
ATOM 2375 C C . GLU A 1 295 ? 37.153 -1.704 -59.912 1.00 97.25 295 GLU A C 1
ATOM 2377 O O . GLU A 1 295 ? 38.129 -2.077 -60.570 1.00 97.25 295 GLU A O 1
ATOM 2382 N N . VAL A 1 296 ? 35.950 -1.534 -60.474 1.00 97.69 296 VAL A N 1
ATOM 2383 C CA . VAL A 1 296 ? 35.688 -1.740 -61.910 1.00 97.69 296 VAL A CA 1
ATOM 2384 C C . VAL A 1 296 ? 36.509 -0.775 -62.774 1.00 97.69 296 VAL A C 1
ATOM 2386 O O . VAL A 1 296 ? 37.104 -1.201 -63.769 1.00 97.69 296 VAL A O 1
ATOM 2389 N N . ASP A 1 297 ? 36.615 0.498 -62.394 1.00 96.81 297 ASP A N 1
ATOM 2390 C CA . ASP A 1 297 ? 37.437 1.468 -63.126 1.00 96.81 297 ASP A CA 1
ATOM 2391 C C . ASP A 1 297 ? 38.942 1.175 -63.022 1.00 96.81 297 ASP A C 1
ATOM 2393 O O . ASP A 1 297 ? 39.655 1.245 -64.027 1.00 96.81 297 ASP A O 1
ATOM 2397 N N . LEU A 1 298 ? 39.433 0.722 -61.865 1.00 97.00 298 LEU A N 1
ATOM 2398 C CA . LEU A 1 298 ? 40.810 0.236 -61.723 1.00 97.00 298 LEU A CA 1
ATOM 2399 C C . LEU A 1 298 ? 41.088 -0.981 -62.621 1.00 97.00 298 LEU A C 1
ATOM 2401 O O . LEU A 1 298 ? 42.164 -1.066 -63.220 1.00 97.00 298 LEU A O 1
ATOM 2405 N N . LEU A 1 299 ? 40.131 -1.903 -62.772 1.00 97.44 299 LEU A N 1
ATOM 2406 C CA . LEU A 1 299 ? 40.245 -3.027 -63.708 1.00 97.44 299 LEU A CA 1
ATOM 2407 C C . LEU A 1 299 ? 40.276 -2.554 -65.172 1.00 97.44 299 LEU A C 1
ATOM 2409 O O . LEU A 1 299 ? 41.102 -3.043 -65.949 1.00 97.44 299 LEU A O 1
ATOM 2413 N N . ARG A 1 300 ? 39.456 -1.561 -65.548 1.00 97.06 300 ARG A N 1
ATOM 2414 C CA . ARG A 1 300 ? 39.481 -0.937 -66.888 1.00 97.06 300 ARG A CA 1
ATOM 2415 C C . ARG A 1 300 ? 40.833 -0.281 -67.186 1.00 97.06 300 ARG A C 1
ATOM 2417 O O . ARG A 1 300 ? 41.388 -0.503 -68.265 1.00 97.06 300 ARG A O 1
ATOM 2424 N N . VAL A 1 301 ? 41.394 0.465 -66.230 1.00 97.69 301 VAL A N 1
ATOM 2425 C CA . VAL A 1 301 ? 42.723 1.095 -66.348 1.00 97.69 301 VAL A CA 1
ATOM 2426 C C . VAL A 1 301 ? 43.822 0.037 -66.480 1.00 97.69 301 VAL A C 1
ATOM 2428 O O . VAL A 1 301 ? 44.642 0.126 -67.394 1.00 97.69 301 VAL A O 1
ATOM 2431 N N . ARG A 1 302 ? 43.811 -1.018 -65.652 1.00 97.25 302 ARG A N 1
ATOM 2432 C CA . ARG A 1 302 ? 44.758 -2.146 -65.772 1.00 97.25 302 ARG A CA 1
ATOM 2433 C C . ARG A 1 302 ? 44.679 -2.823 -67.143 1.00 97.25 302 ARG A C 1
ATOM 2435 O O . ARG A 1 302 ? 45.715 -3.081 -67.752 1.00 97.25 302 ARG A O 1
ATOM 2442 N N . ALA A 1 303 ? 43.473 -3.057 -67.662 1.00 96.81 303 ALA A N 1
ATOM 2443 C CA . ALA A 1 303 ? 43.280 -3.625 -68.996 1.00 96.81 303 ALA A CA 1
ATOM 2444 C C . ALA A 1 303 ? 43.793 -2.694 -70.112 1.00 96.81 303 ALA A C 1
ATOM 2446 O O . ALA A 1 303 ? 44.345 -3.172 -71.103 1.00 96.81 303 ALA A O 1
ATOM 2447 N N . HIS A 1 304 ? 43.653 -1.372 -69.961 1.00 96.88 304 HIS A N 1
ATOM 2448 C CA . HIS A 1 304 ? 44.212 -0.406 -70.909 1.00 96.88 304 HIS A CA 1
ATOM 2449 C C . HIS A 1 304 ? 45.745 -0.390 -70.893 1.00 96.88 304 HIS A C 1
ATOM 2451 O O . HIS A 1 304 ? 46.350 -0.474 -71.961 1.00 96.88 304 HIS A O 1
ATOM 2457 N N . ILE A 1 305 ? 46.363 -0.373 -69.708 1.00 96.00 305 ILE A N 1
ATOM 2458 C CA . ILE A 1 305 ? 47.820 -0.495 -69.537 1.00 96.00 305 ILE A CA 1
ATOM 2459 C C . ILE A 1 305 ? 48.328 -1.802 -70.169 1.00 96.00 305 ILE A C 1
ATOM 2461 O O . ILE A 1 305 ? 49.333 -1.800 -70.875 1.00 96.00 305 ILE A O 1
ATOM 2465 N N . GLY A 1 306 ? 47.602 -2.912 -69.990 1.00 96.75 306 GLY A N 1
ATOM 2466 C CA . GLY A 1 306 ? 47.900 -4.188 -70.648 1.00 96.75 306 GLY A CA 1
ATOM 2467 C C . GLY A 1 306 ? 47.912 -4.100 -72.181 1.00 96.75 306 GLY A C 1
ATOM 2468 O O . GLY A 1 306 ? 48.837 -4.613 -72.808 1.00 96.75 306 GLY A O 1
ATOM 2469 N N . ARG A 1 307 ? 46.939 -3.402 -72.790 1.00 97.00 307 ARG A N 1
ATOM 2470 C CA . ARG A 1 307 ? 46.928 -3.152 -74.247 1.00 97.00 307 ARG A CA 1
ATOM 2471 C C . ARG A 1 307 ? 48.123 -2.308 -74.694 1.00 97.00 307 ARG A C 1
ATOM 2473 O O . ARG A 1 307 ? 48.825 -2.719 -75.611 1.00 97.00 307 ARG A O 1
ATOM 2480 N N . LEU A 1 308 ? 48.413 -1.206 -73.998 1.00 97.00 308 LEU A N 1
ATOM 2481 C CA . LEU A 1 308 ? 49.553 -0.334 -74.314 1.00 97.00 308 LEU A CA 1
ATOM 2482 C C . LEU A 1 308 ? 50.894 -1.084 -74.243 1.00 97.00 308 LEU A C 1
ATOM 2484 O O . LEU A 1 308 ? 51.743 -0.913 -75.115 1.00 97.00 308 LEU A O 1
ATOM 2488 N N . HIS A 1 309 ? 51.086 -1.971 -73.259 1.00 96.62 309 HIS A N 1
ATOM 2489 C CA . HIS A 1 309 ? 52.275 -2.829 -73.203 1.00 96.62 309 HIS A CA 1
ATOM 2490 C C . HIS A 1 309 ? 52.388 -3.764 -74.420 1.00 96.62 309 HIS A C 1
ATOM 2492 O O . HIS A 1 309 ? 53.482 -3.922 -74.962 1.00 96.62 309 HIS A O 1
ATOM 2498 N N . MET A 1 310 ? 51.278 -4.350 -74.883 1.00 96.50 310 MET A N 1
ATOM 2499 C CA . MET A 1 310 ? 51.261 -5.201 -76.083 1.00 96.50 310 MET A CA 1
ATOM 2500 C C . MET A 1 310 ? 51.528 -4.405 -77.369 1.00 96.50 310 MET A C 1
ATOM 2502 O O . MET A 1 310 ? 52.265 -4.872 -78.237 1.00 96.50 310 MET A O 1
ATOM 2506 N N . GLU A 1 311 ? 50.988 -3.190 -77.482 1.00 96.00 311 GLU A N 1
ATOM 2507 C CA . GLU A 1 311 ? 51.251 -2.266 -78.593 1.00 96.00 311 GLU A CA 1
ATOM 2508 C C . GLU A 1 311 ? 52.732 -1.858 -78.637 1.00 96.00 311 GLU A C 1
ATOM 2510 O O . GLU A 1 311 ? 53.382 -1.996 -79.677 1.00 96.00 311 GLU A O 1
ATOM 2515 N N . MET A 1 312 ? 53.315 -1.463 -77.498 1.00 95.25 312 MET A N 1
ATOM 2516 C CA . MET A 1 312 ? 54.750 -1.169 -77.388 1.00 95.25 312 MET A CA 1
ATOM 2517 C C . MET A 1 312 ? 55.623 -2.388 -77.710 1.00 95.25 312 MET A C 1
ATOM 2519 O O . MET A 1 312 ? 56.623 -2.251 -78.416 1.00 95.25 312 MET A O 1
ATOM 2523 N N . ALA A 1 313 ? 55.252 -3.587 -77.250 1.00 94.75 313 ALA A N 1
ATOM 2524 C CA . ALA A 1 313 ? 55.969 -4.818 -77.579 1.00 94.75 313 ALA A CA 1
ATOM 2525 C C . ALA A 1 313 ? 55.915 -5.121 -79.088 1.00 94.75 313 ALA A C 1
ATOM 2527 O O . ALA A 1 313 ? 56.936 -5.464 -79.687 1.00 94.75 313 ALA A O 1
ATOM 2528 N N . CYS A 1 314 ? 54.756 -4.927 -79.725 1.00 95.12 314 CYS A N 1
ATOM 2529 C CA . CYS A 1 314 ? 54.590 -5.066 -81.171 1.00 95.12 314 CYS A CA 1
ATOM 2530 C C . CYS A 1 314 ? 55.454 -4.052 -81.939 1.00 95.12 314 CYS A C 1
ATOM 2532 O O . CYS A 1 314 ? 56.209 -4.438 -82.834 1.00 95.12 314 CYS A O 1
ATOM 2534 N N . HIS A 1 315 ? 55.425 -2.771 -81.559 1.00 95.25 315 HIS A N 1
ATOM 2535 C CA . HIS A 1 315 ? 56.261 -1.738 -82.174 1.00 95.25 315 HIS A CA 1
ATOM 2536 C C . HIS A 1 315 ? 57.761 -1.977 -81.953 1.00 95.25 315 HIS A C 1
ATOM 2538 O O . HIS A 1 315 ? 58.543 -1.791 -82.884 1.00 95.25 315 HIS A O 1
ATOM 2544 N N . SER A 1 316 ? 58.166 -2.467 -80.779 1.00 95.25 316 SER A N 1
ATOM 2545 C CA . SER A 1 316 ? 59.547 -2.874 -80.495 1.00 95.25 316 SER A CA 1
ATOM 2546 C C . SER A 1 316 ? 59.993 -4.023 -81.408 1.00 95.25 316 SER A C 1
ATOM 2548 O O . SER A 1 316 ? 61.026 -3.922 -82.072 1.00 95.25 316 SER A O 1
ATOM 2550 N N . GLN A 1 317 ? 59.172 -5.068 -81.571 1.00 94.50 317 GLN A N 1
ATOM 2551 C CA . GLN A 1 317 ? 59.450 -6.147 -82.527 1.00 94.50 317 GLN A CA 1
ATOM 2552 C C . GLN A 1 317 ? 59.484 -5.651 -83.982 1.00 94.50 317 GLN A C 1
ATOM 2554 O O . GLN A 1 317 ? 60.332 -6.086 -84.760 1.00 94.50 317 GLN A O 1
ATOM 2559 N N . GLN A 1 318 ? 58.597 -4.732 -84.377 1.00 93.50 318 GLN A N 1
ATOM 2560 C CA . GLN A 1 318 ? 58.632 -4.112 -85.706 1.00 93.50 318 GLN A CA 1
ATOM 2561 C C . GLN A 1 318 ? 59.917 -3.300 -85.917 1.00 93.50 318 GLN A C 1
ATOM 2563 O O . GLN A 1 318 ? 60.515 -3.383 -86.991 1.00 93.50 318 GLN A O 1
ATOM 2568 N N . ALA A 1 319 ? 60.371 -2.552 -84.908 1.00 92.38 319 ALA A N 1
ATOM 2569 C CA . ALA A 1 319 ? 61.628 -1.813 -84.944 1.00 92.38 319 ALA A CA 1
ATOM 2570 C C . ALA A 1 319 ? 62.828 -2.765 -85.068 1.00 92.38 319 ALA A C 1
ATOM 2572 O O . ALA A 1 319 ? 63.637 -2.593 -85.975 1.00 92.38 319 ALA A O 1
ATOM 2573 N N . GLN A 1 320 ? 62.890 -3.831 -84.263 1.00 93.38 320 GLN A N 1
ATOM 2574 C CA . GLN A 1 320 ? 63.916 -4.877 -84.374 1.00 93.38 320 GLN A CA 1
ATOM 2575 C C . GLN A 1 320 ? 63.930 -5.529 -85.767 1.00 93.38 320 GLN A C 1
ATOM 2577 O O . GLN A 1 320 ? 64.990 -5.663 -86.377 1.00 93.38 320 GLN A O 1
ATOM 2582 N N . ARG A 1 321 ? 62.759 -5.872 -86.327 1.00 93.94 321 ARG A N 1
ATOM 2583 C CA . ARG A 1 321 ? 62.645 -6.404 -87.700 1.00 93.94 321 ARG A CA 1
ATOM 2584 C C . ARG A 1 321 ? 63.158 -5.410 -88.747 1.00 93.94 321 ARG A C 1
ATOM 2586 O O . ARG A 1 321 ? 63.847 -5.830 -89.675 1.00 93.94 321 ARG A O 1
ATOM 2593 N N . LYS A 1 322 ? 62.868 -4.110 -88.599 1.00 93.88 322 LYS A N 1
ATOM 2594 C CA . LYS A 1 322 ? 63.392 -3.046 -89.477 1.00 93.88 322 LYS A CA 1
ATOM 2595 C C . LYS A 1 322 ? 64.911 -2.901 -89.356 1.00 93.88 322 LYS A C 1
ATOM 2597 O O . LYS A 1 322 ? 65.572 -2.834 -90.385 1.00 93.88 322 LYS A O 1
ATOM 2602 N N . VAL A 1 323 ? 65.469 -2.919 -88.143 1.00 92.88 323 VAL A N 1
ATOM 2603 C CA . VAL A 1 323 ? 66.927 -2.884 -87.910 1.00 92.88 323 VAL A CA 1
ATOM 2604 C C . VAL A 1 323 ? 67.604 -4.078 -88.586 1.00 92.88 323 VAL A C 1
ATOM 2606 O O . VAL A 1 323 ? 68.498 -3.882 -89.403 1.00 92.88 323 VAL A O 1
ATOM 2609 N N . LEU A 1 324 ? 67.112 -5.301 -88.368 1.00 93.56 324 LEU A N 1
ATOM 2610 C CA . LEU A 1 324 ? 67.641 -6.505 -89.022 1.00 93.56 324 LEU A CA 1
ATOM 2611 C C . LEU A 1 324 ? 67.518 -6.458 -90.557 1.00 93.56 324 LEU A C 1
ATOM 2613 O O . LEU A 1 324 ? 68.394 -6.959 -91.262 1.00 93.56 324 LEU A O 1
ATOM 2617 N N . ALA A 1 325 ? 66.454 -5.860 -91.100 1.00 91.25 325 ALA A N 1
ATOM 2618 C CA . ALA A 1 325 ? 66.305 -5.661 -92.542 1.00 91.25 325 ALA A CA 1
ATOM 2619 C C . ALA A 1 325 ? 67.314 -4.635 -93.095 1.00 91.25 325 ALA A C 1
ATOM 2621 O O . ALA A 1 325 ? 67.923 -4.880 -94.138 1.00 91.25 325 ALA A O 1
ATOM 2622 N N . LEU A 1 326 ? 67.541 -3.528 -92.380 1.00 92.25 326 LEU A N 1
ATOM 2623 C CA . LEU A 1 326 ? 68.552 -2.526 -92.722 1.00 92.25 326 LEU A CA 1
ATOM 2624 C C . LEU A 1 326 ? 69.971 -3.102 -92.636 1.00 92.25 326 LEU A C 1
ATOM 2626 O O . LEU A 1 326 ? 70.758 -2.877 -93.548 1.00 92.25 326 LEU A O 1
ATOM 2630 N N . GLU A 1 327 ? 70.287 -3.908 -91.620 1.00 91.94 327 GLU A N 1
ATOM 2631 C CA . GLU A 1 327 ? 71.571 -4.614 -91.524 1.00 91.94 327 GLU A CA 1
ATOM 2632 C C . GLU A 1 327 ? 71.790 -5.589 -92.686 1.00 91.94 327 GLU A C 1
ATOM 2634 O O . GLU A 1 327 ? 72.873 -5.620 -93.268 1.00 91.94 327 GLU A O 1
ATOM 2639 N N . ARG A 1 328 ? 70.768 -6.369 -93.065 1.00 90.94 328 ARG A N 1
ATOM 2640 C CA . ARG A 1 328 ? 70.836 -7.258 -94.239 1.00 90.94 328 ARG A CA 1
ATOM 2641 C C . ARG A 1 328 ? 71.063 -6.467 -95.528 1.00 90.94 328 ARG A C 1
ATOM 2643 O O . ARG A 1 328 ? 71.881 -6.881 -96.346 1.00 90.94 328 ARG A O 1
ATOM 2650 N N . SER A 1 329 ? 70.378 -5.333 -95.688 1.00 89.88 329 SER A N 1
ATOM 2651 C CA . SER A 1 329 ? 70.558 -4.428 -96.828 1.00 89.88 329 SER A CA 1
ATOM 2652 C C . SER A 1 329 ? 71.971 -3.836 -96.855 1.00 89.88 329 SER A C 1
ATOM 2654 O O . SER A 1 329 ? 72.655 -3.935 -97.871 1.00 89.88 329 SER A O 1
ATOM 2656 N N . LYS A 1 330 ? 72.470 -3.340 -95.715 1.00 91.56 330 LYS A N 1
ATOM 2657 C CA . LYS A 1 330 ? 73.839 -2.832 -95.554 1.00 91.56 330 LYS A CA 1
ATOM 2658 C C . LYS A 1 330 ? 74.877 -3.891 -95.940 1.00 91.56 330 LYS A C 1
ATOM 2660 O O . LYS A 1 330 ? 75.664 -3.638 -96.843 1.00 91.56 330 LYS A O 1
ATOM 2665 N N . ARG A 1 331 ? 74.786 -5.113 -95.398 1.00 89.06 331 ARG A N 1
ATOM 2666 C CA . ARG A 1 331 ? 75.666 -6.246 -95.768 1.00 89.06 331 ARG A CA 1
ATOM 2667 C C . ARG A 1 331 ? 75.538 -6.681 -97.234 1.00 89.06 331 ARG A C 1
ATOM 2669 O O . ARG A 1 331 ? 76.428 -7.355 -97.751 1.00 89.06 331 ARG A O 1
ATOM 2676 N N . SER A 1 332 ? 74.427 -6.366 -97.903 1.00 86.25 332 SER A N 1
ATOM 2677 C CA . SER A 1 332 ? 74.257 -6.588 -99.344 1.00 86.25 332 SER A CA 1
ATOM 2678 C C . SER A 1 332 ? 74.911 -5.481 -100.173 1.00 86.25 332 SER A C 1
ATOM 2680 O O . SER A 1 332 ? 75.455 -5.778 -101.232 1.00 86.25 332 SER A O 1
ATOM 2682 N N . VAL A 1 333 ? 74.866 -4.227 -99.715 1.00 86.19 333 VAL A N 1
ATOM 2683 C CA . VAL A 1 333 ? 75.567 -3.098 -100.346 1.00 86.19 333 VAL A CA 1
ATOM 2684 C C . VAL A 1 333 ? 77.077 -3.242 -100.167 1.00 86.19 333 VAL A C 1
ATOM 2686 O O . VAL A 1 333 ? 77.795 -3.144 -101.154 1.00 86.19 333 VAL A O 1
ATOM 2689 N N . GLU A 1 334 ? 77.542 -3.577 -98.961 1.00 85.50 334 GLU A N 1
ATOM 2690 C CA . GLU A 1 334 ? 78.953 -3.861 -98.660 1.00 85.50 334 GLU A CA 1
ATOM 2691 C C . GLU A 1 334 ? 79.486 -5.005 -99.535 1.00 85.50 334 GLU A C 1
ATOM 2693 O O . GLU A 1 334 ? 80.542 -4.867 -100.146 1.00 85.50 334 GLU A O 1
ATOM 2698 N N . ARG A 1 335 ? 78.724 -6.100 -99.698 1.00 82.56 335 ARG A N 1
ATOM 2699 C CA . ARG A 1 335 ? 79.088 -7.172 -100.642 1.00 82.56 335 ARG A CA 1
ATOM 2700 C C . ARG A 1 335 ? 79.185 -6.686 -102.085 1.00 82.56 335 ARG A C 1
ATOM 2702 O O . ARG A 1 335 ? 80.188 -6.960 -102.724 1.00 82.56 335 ARG A O 1
ATOM 2709 N N . ARG A 1 336 ? 78.216 -5.905 -102.573 1.00 79.38 336 ARG A N 1
ATOM 2710 C CA . ARG A 1 336 ? 78.267 -5.318 -103.928 1.00 79.38 336 ARG A CA 1
ATOM 2711 C C . ARG A 1 336 ? 79.409 -4.315 -104.114 1.00 79.38 336 ARG A C 1
ATOM 2713 O O . ARG A 1 336 ? 79.861 -4.119 -105.237 1.00 79.38 336 ARG A O 1
ATOM 2720 N N . GLN A 1 337 ? 79.851 -3.643 -103.051 1.00 77.56 337 GLN A N 1
ATOM 2721 C CA . GLN A 1 337 ? 81.026 -2.769 -103.083 1.00 77.56 337 GLN A CA 1
ATOM 2722 C C . GLN A 1 337 ? 82.312 -3.596 -103.166 1.00 77.56 337 GLN A C 1
ATOM 2724 O O . GLN A 1 337 ? 83.115 -3.341 -104.055 1.00 77.56 337 GLN A O 1
ATOM 2729 N N . LEU A 1 338 ? 82.453 -4.640 -102.345 1.00 78.19 338 LEU A N 1
ATOM 2730 C CA . LEU A 1 338 ? 83.583 -5.573 -102.417 1.00 78.19 338 LEU A CA 1
ATOM 2731 C C . LEU A 1 338 ? 83.642 -6.314 -103.765 1.00 78.19 338 LEU A C 1
ATOM 2733 O O . LEU A 1 338 ? 84.712 -6.425 -104.350 1.00 78.19 338 LEU A O 1
ATOM 2737 N N . GLU A 1 339 ? 82.504 -6.751 -104.312 1.00 74.38 339 GLU A N 1
ATOM 2738 C CA . GLU A 1 339 ? 82.407 -7.321 -105.667 1.00 74.38 339 GLU A CA 1
ATOM 2739 C C . GLU A 1 339 ? 82.905 -6.327 -106.731 1.00 74.38 339 GLU A C 1
ATOM 2741 O O . GLU A 1 339 ? 83.669 -6.706 -107.616 1.00 74.38 339 GLU A O 1
ATOM 2746 N N . LYS A 1 340 ? 82.538 -5.041 -106.625 1.00 72.75 340 LYS A N 1
ATOM 2747 C CA . LYS A 1 340 ? 83.049 -3.986 -107.517 1.00 72.75 340 LYS A CA 1
ATOM 2748 C C . LYS A 1 340 ? 84.540 -3.708 -107.332 1.00 72.75 340 LYS A C 1
ATOM 2750 O O . LYS A 1 340 ? 85.204 -3.421 -108.320 1.00 72.75 340 LYS A O 1
ATOM 2755 N N . GLU A 1 341 ? 85.072 -3.785 -106.115 1.00 69.94 341 GLU A N 1
ATOM 2756 C CA . GLU A 1 341 ? 86.513 -3.641 -105.866 1.00 69.94 341 GLU A CA 1
ATOM 2757 C C . GLU A 1 341 ? 87.315 -4.822 -106.426 1.00 69.94 341 GLU A C 1
ATOM 2759 O O . GLU A 1 341 ? 88.396 -4.609 -106.971 1.00 69.94 341 GLU A O 1
ATOM 2764 N N . ILE A 1 342 ? 86.781 -6.045 -106.349 1.00 67.62 342 ILE A N 1
ATOM 2765 C CA . ILE A 1 342 ? 87.388 -7.244 -106.946 1.00 67.62 342 ILE A CA 1
ATOM 2766 C C . ILE A 1 342 ? 87.393 -7.119 -108.476 1.00 67.62 342 ILE A C 1
ATOM 2768 O O . ILE A 1 342 ? 88.463 -7.123 -109.078 1.00 67.62 342 ILE A O 1
ATOM 2772 N N . VAL A 1 343 ? 86.231 -6.874 -109.096 1.00 60.84 343 VAL A N 1
ATOM 2773 C CA . VAL A 1 343 ? 86.123 -6.672 -110.556 1.00 60.84 343 VAL A CA 1
ATOM 2774 C C . VAL A 1 343 ? 86.975 -5.485 -111.027 1.00 60.84 343 VAL A C 1
ATOM 2776 O O . VAL A 1 343 ? 87.598 -5.547 -112.084 1.00 60.84 343 VAL A O 1
ATOM 2779 N N . GLY A 1 344 ? 87.059 -4.418 -110.225 1.00 59.50 344 GLY A N 1
ATOM 2780 C CA . GLY A 1 344 ? 87.919 -3.266 -110.489 1.00 59.50 344 GLY A CA 1
ATOM 2781 C C . GLY A 1 344 ? 89.410 -3.619 -110.507 1.00 59.50 344 GLY A C 1
ATOM 2782 O O . GLY A 1 344 ? 90.126 -3.153 -111.392 1.00 59.50 344 GLY A O 1
ATOM 2783 N N . ARG A 1 345 ? 89.877 -4.478 -109.589 1.00 56.09 345 ARG A N 1
ATOM 2784 C CA . ARG A 1 345 ? 91.265 -4.974 -109.584 1.00 56.09 345 ARG A CA 1
ATOM 2785 C C . ARG A 1 345 ? 91.559 -5.882 -110.773 1.00 56.09 345 ARG A C 1
ATOM 2787 O O . ARG A 1 345 ? 92.604 -5.707 -111.393 1.00 56.09 345 ARG A O 1
ATOM 2794 N N . ASP A 1 346 ? 90.637 -6.770 -111.132 1.00 52.03 346 ASP A N 1
ATOM 2795 C CA . ASP A 1 346 ? 90.812 -7.660 -112.286 1.00 52.03 346 ASP A CA 1
ATOM 2796 C C . ASP A 1 346 ? 90.868 -6.867 -113.608 1.00 52.03 346 ASP A C 1
ATOM 2798 O O . ASP A 1 346 ? 91.648 -7.190 -114.502 1.00 52.03 346 ASP A O 1
ATOM 2802 N N . SER A 1 347 ? 90.125 -5.756 -113.709 1.00 50.62 347 SER A N 1
ATOM 2803 C CA . SER A 1 347 ? 90.160 -4.855 -114.875 1.00 50.62 347 SER A CA 1
ATOM 2804 C C . SER A 1 347 ? 91.404 -3.956 -114.981 1.00 50.62 347 SER A C 1
ATOM 2806 O O . SER A 1 347 ? 91.605 -3.323 -116.015 1.00 50.62 347 SER A O 1
ATOM 2808 N N . ALA A 1 348 ? 92.256 -3.902 -113.950 1.00 48.53 348 ALA A N 1
ATOM 2809 C CA . ALA A 1 348 ? 93.488 -3.105 -113.941 1.00 48.53 348 ALA A CA 1
ATOM 2810 C C . ALA A 1 348 ? 94.748 -3.911 -114.336 1.00 48.53 348 ALA A C 1
ATOM 2812 O O . ALA A 1 348 ? 95.860 -3.391 -114.247 1.00 48.53 348 ALA A O 1
ATOM 2813 N N . GLY A 1 349 ? 94.589 -5.181 -114.737 1.00 45.41 349 GLY A N 1
ATOM 2814 C CA . GLY A 1 349 ? 95.690 -6.128 -114.962 1.00 45.41 349 GLY A CA 1
ATOM 2815 C C . GLY A 1 349 ? 96.000 -6.508 -116.418 1.00 45.41 349 GLY A C 1
ATOM 2816 O O . GLY A 1 349 ? 96.899 -7.320 -116.630 1.00 45.41 349 GLY A O 1
ATOM 2817 N N . THR A 1 350 ? 95.287 -5.980 -117.422 1.00 45.00 350 THR A N 1
ATOM 2818 C CA . THR A 1 350 ? 95.447 -6.404 -118.832 1.00 45.00 350 THR A CA 1
ATOM 2819 C C . THR A 1 350 ? 95.479 -5.239 -119.825 1.00 45.00 350 THR A C 1
ATOM 2821 O O . THR A 1 350 ? 94.459 -4.591 -120.052 1.00 45.00 350 THR A O 1
ATOM 2824 N N . GLY A 1 351 ? 96.648 -5.050 -120.448 1.00 39.44 351 GLY A N 1
ATOM 2825 C CA . GLY A 1 351 ? 96.988 -4.023 -121.445 1.00 39.44 351 GLY A CA 1
ATOM 2826 C C . GLY A 1 351 ? 98.313 -3.353 -121.047 1.00 39.44 351 GLY A C 1
ATOM 2827 O O . GLY A 1 351 ? 98.319 -2.596 -120.080 1.00 39.44 351 GLY A O 1
ATOM 2828 N N . TRP A 1 352 ? 99.491 -3.643 -121.620 1.00 41.03 352 TRP A N 1
ATOM 2829 C CA . TRP A 1 352 ? 99.832 -4.185 -122.954 1.00 41.03 352 TRP A CA 1
ATOM 2830 C C . TRP A 1 352 ? 99.277 -3.353 -124.114 1.00 41.03 352 TRP A C 1
ATOM 2832 O O . TRP A 1 352 ? 98.058 -3.441 -124.369 1.00 41.03 352 TRP A O 1
#

Radius of gyration: 88.25 Å; chains: 1; bounding box: 189×60×275 Å

pLDDT: mean 74.9, std 21.46, range [28.88, 98.06]